Protein AF-A0A068RHX8-F1 (afdb_monomer)

Radius of gyration: 20.29 Å; Cα contacts (8 Å, |Δi|>4): 358; chains: 1; bounding box: 54×48×42 Å

Mean predicted aligned error: 9.2 Å

Structure (mmCIF, N/CA/C/O backbone):
data_AF-A0A068RHX8-F1
#
_entry.id   AF-A0A068RHX8-F1
#
loop_
_atom_site.group_PDB
_atom_site.id
_atom_site.type_symbol
_atom_site.label_atom_id
_atom_site.label_alt_id
_atom_site.label_comp_id
_atom_site.label_asym_id
_atom_site.label_entity_id
_atom_site.label_seq_id
_atom_site.pdbx_PDB_ins_code
_atom_site.Cartn_x
_atom_site.Cartn_y
_atom_site.Cartn_z
_atom_site.occupancy
_atom_site.B_iso_or_equiv
_atom_site.auth_seq_id
_atom_site.auth_comp_id
_atom_site.auth_asym_id
_atom_site.auth_atom_id
_atom_site.pdbx_PDB_model_num
ATOM 1 N N . MET A 1 1 ? -11.152 -10.741 6.245 1.00 62.75 1 MET A N 1
ATOM 2 C CA . MET A 1 1 ? -11.587 -9.342 6.038 1.00 62.75 1 MET A CA 1
ATOM 3 C C . MET A 1 1 ? -11.165 -8.804 4.680 1.00 62.75 1 MET A C 1
ATOM 5 O O . MET A 1 1 ? -11.982 -8.131 4.075 1.00 62.75 1 MET A O 1
ATOM 9 N N . GLY A 1 2 ? -9.983 -9.153 4.154 1.00 68.19 2 GLY A N 1
ATOM 10 C CA . GLY A 1 2 ? -9.554 -8.721 2.815 1.00 68.19 2 GLY A CA 1
ATOM 11 C C . GLY A 1 2 ? -10.587 -8.906 1.690 1.00 68.19 2 GLY A C 1
ATOM 12 O O . GLY A 1 2 ? -10.708 -8.031 0.846 1.00 68.19 2 GLY A O 1
ATOM 13 N N . ASP A 1 3 ? -11.387 -9.974 1.704 1.00 78.56 3 ASP A 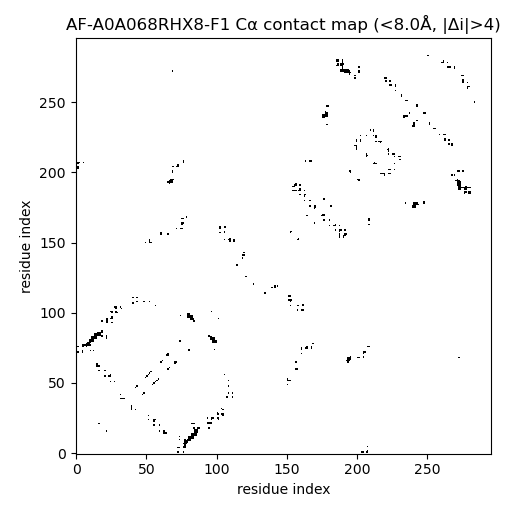N 1
ATOM 14 C CA . ASP A 1 3 ? -12.444 -10.236 0.706 1.00 78.56 3 ASP A CA 1
ATOM 15 C C . ASP A 1 3 ? -13.510 -9.139 0.672 1.00 78.56 3 ASP A C 1
ATOM 17 O O . ASP A 1 3 ? -13.991 -8.765 -0.394 1.00 78.56 3 ASP A O 1
ATOM 21 N N . ILE A 1 4 ? -13.851 -8.608 1.849 1.00 82.94 4 ILE A N 1
ATOM 22 C CA . ILE A 1 4 ? -14.840 -7.542 2.004 1.00 82.94 4 ILE A CA 1
ATOM 23 C C . ILE A 1 4 ? -14.301 -6.271 1.346 1.00 82.94 4 ILE A C 1
ATOM 25 O O . ILE A 1 4 ? -14.994 -5.648 0.547 1.00 82.94 4 ILE A O 1
ATOM 29 N N . TYR A 1 5 ? -13.046 -5.916 1.633 1.00 85.44 5 TYR A N 1
ATOM 30 C CA . TYR A 1 5 ? -12.427 -4.709 1.090 1.00 85.44 5 TYR A CA 1
ATOM 31 C C . TYR A 1 5 ? -12.107 -4.818 -0.403 1.00 85.44 5 TYR A C 1
ATOM 33 O O . TYR A 1 5 ? -12.266 -3.837 -1.119 1.00 85.44 5 TYR A O 1
ATOM 41 N N . ALA A 1 6 ? -11.741 -6.002 -0.898 1.00 83.81 6 ALA A N 1
ATOM 42 C CA . ALA A 1 6 ? -11.503 -6.235 -2.324 1.00 83.81 6 ALA A CA 1
ATOM 43 C C . ALA A 1 6 ? -12.775 -6.081 -3.179 1.00 83.81 6 ALA A C 1
ATOM 45 O O . ALA A 1 6 ? -12.691 -5.743 -4.355 1.00 83.81 6 ALA A O 1
ATOM 46 N N . CYS A 1 7 ? -13.954 -6.305 -2.592 1.00 86.62 7 CYS A N 1
ATOM 47 C CA . CYS A 1 7 ? -15.243 -6.090 -3.257 1.00 86.62 7 CYS A CA 1
ATOM 48 C C . CYS A 1 7 ? -15.830 -4.693 -2.986 1.00 86.62 7 CYS A C 1
ATOM 50 O O . CYS A 1 7 ? -16.948 -4.398 -3.409 1.00 86.62 7 CYS A O 1
ATOM 52 N N . CYS A 1 8 ? -15.115 -3.841 -2.249 1.00 90.81 8 CYS A N 1
ATOM 53 C CA . CYS A 1 8 ? -15.604 -2.535 -1.839 1.00 90.81 8 CYS A CA 1
ATOM 54 C C . CYS A 1 8 ? -15.310 -1.484 -2.915 1.00 90.81 8 CYS A C 1
ATOM 56 O O . CYS A 1 8 ? -14.157 -1.213 -3.248 1.00 90.81 8 CYS A O 1
ATOM 58 N N . TYR A 1 9 ? -16.362 -0.856 -3.443 1.00 92.25 9 TYR A N 1
ATOM 59 C CA . TYR A 1 9 ? -16.206 0.258 -4.379 1.00 92.25 9 TYR A CA 1
ATOM 60 C C . TYR A 1 9 ? -15.732 1.534 -3.669 1.00 92.25 9 TYR A C 1
ATOM 62 O O . TYR A 1 9 ? -14.829 2.212 -4.148 1.00 92.25 9 TYR A O 1
ATOM 70 N N . LEU A 1 10 ? -16.330 1.852 -2.520 1.00 94.69 10 LEU A N 1
ATOM 71 C CA . LEU A 1 10 ? -16.068 3.078 -1.774 1.00 94.69 10 LEU A CA 1
ATOM 72 C C . LEU A 1 10 ? -16.003 2.783 -0.278 1.00 94.69 10 LEU A C 1
ATOM 74 O O . LEU A 1 10 ? -16.972 2.298 0.306 1.00 94.69 10 LEU A O 1
ATOM 78 N N . CYS A 1 11 ? -14.880 3.127 0.342 1.00 95.06 11 CYS A N 1
ATOM 79 C CA . CYS A 1 11 ? -14.683 3.061 1.782 1.00 95.06 11 CYS A CA 1
ATOM 80 C C . CYS A 1 11 ? -14.548 4.471 2.370 1.00 95.06 11 CYS A C 1
ATOM 82 O O . CYS A 1 11 ? -13.936 5.349 1.765 1.00 95.06 11 CYS A O 1
ATOM 84 N N . TYR A 1 12 ? -15.093 4.680 3.566 1.00 94.75 12 TYR A N 1
ATOM 85 C CA . TYR A 1 12 ? -14.846 5.884 4.353 1.00 94.75 12 TYR A CA 1
ATOM 86 C C . TYR A 1 12 ? -13.922 5.524 5.510 1.00 94.75 12 TYR A C 1
ATOM 88 O O . TYR A 1 12 ? -14.253 4.660 6.321 1.00 94.75 12 TYR A O 1
ATOM 96 N N . ALA A 1 13 ? -12.772 6.187 5.578 1.00 95.25 13 ALA A N 1
ATOM 97 C CA . ALA A 1 13 ? -11.790 5.991 6.633 1.00 95.25 13 ALA A CA 1
ATOM 98 C C . ALA A 1 13 ? -11.808 7.199 7.567 1.00 95.25 13 ALA A C 1
ATOM 100 O O . ALA A 1 13 ? -11.484 8.313 7.162 1.00 95.25 13 ALA A O 1
ATOM 101 N N . MET A 1 14 ? -12.173 6.982 8.827 1.00 95.38 14 MET A N 1
ATOM 102 C CA . MET A 1 14 ? -11.980 7.992 9.862 1.00 95.38 14 MET A CA 1
ATOM 103 C C . MET A 1 14 ? -10.534 7.900 10.352 1.00 95.38 14 MET A C 1
ATOM 105 O O . MET A 1 14 ? -10.100 6.849 10.823 1.00 95.38 14 MET A O 1
ATOM 109 N N . VAL A 1 15 ? -9.776 8.976 10.158 1.00 95.88 15 VAL A N 1
ATOM 110 C CA . VAL A 1 15 ? -8.346 9.057 10.460 1.00 95.88 15 VAL A CA 1
ATOM 111 C C . VAL A 1 15 ? -8.145 9.977 11.657 1.00 95.88 15 VAL A C 1
ATOM 113 O O . VAL A 1 15 ? -8.720 11.067 11.721 1.00 95.88 15 VAL A O 1
ATOM 116 N N . ASP A 1 16 ? -7.286 9.561 12.585 1.00 95.88 16 ASP A N 1
ATOM 117 C CA . ASP A 1 16 ? -6.906 10.299 13.790 1.00 95.88 16 ASP A CA 1
ATOM 118 C C . ASP A 1 16 ? -5.960 11.471 13.464 1.00 95.88 16 ASP A C 1
ATOM 120 O O . ASP A 1 16 ? -4.813 11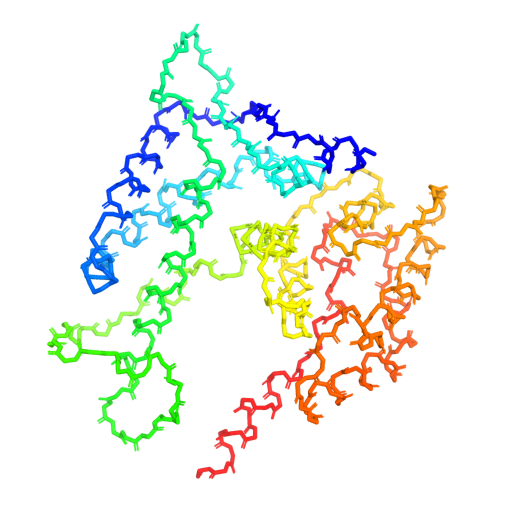.549 13.909 1.00 95.88 16 ASP A O 1
ATOM 124 N N . CYS A 1 17 ? -6.437 12.396 12.631 1.00 94.81 17 CYS A N 1
ATOM 125 C CA . CYS A 1 17 ? -5.740 13.604 12.217 1.00 94.81 17 CYS A CA 1
ATOM 126 C C . CYS A 1 17 ? -6.615 14.847 12.402 1.00 94.81 17 CYS A C 1
ATOM 128 O O . CYS A 1 17 ? -7.827 14.765 12.588 1.00 94.81 17 CYS A O 1
ATOM 130 N N . LYS A 1 18 ? -5.998 16.027 12.297 1.00 94.12 18 LYS A N 1
ATOM 131 C CA . LYS A 1 18 ? -6.734 17.294 12.240 1.00 94.12 18 LYS A CA 1
ATOM 132 C C . LYS A 1 18 ? -7.347 17.500 10.850 1.00 94.12 18 LYS A C 1
ATOM 134 O O . LYS A 1 18 ? -6.721 17.136 9.852 1.00 94.12 18 LYS A O 1
ATOM 139 N N . SER A 1 19 ? -8.524 18.119 10.764 1.00 94.31 19 SER A N 1
ATOM 140 C CA . SER A 1 19 ? -9.211 18.371 9.485 1.00 94.31 19 SER A CA 1
ATOM 141 C C . SER A 1 19 ? -8.427 19.305 8.558 1.00 94.31 19 SER A C 1
ATOM 143 O O . SER A 1 19 ? -8.439 19.120 7.340 1.00 94.31 19 SER A O 1
ATOM 145 N N . GLU A 1 20 ? -7.646 20.250 9.096 1.00 93.38 20 GLU A N 1
ATOM 146 C CA . GLU A 1 20 ? -6.836 21.152 8.270 1.00 93.38 20 GLU A CA 1
ATOM 147 C C . GLU A 1 20 ? -5.749 20.400 7.492 1.00 93.38 20 GLU A C 1
ATOM 149 O O . GLU A 1 20 ? -5.334 20.843 6.421 1.00 93.38 20 GLU A O 1
ATOM 154 N N . LEU A 1 21 ? -5.291 19.252 8.003 1.00 93.75 21 LEU A N 1
ATOM 155 C CA . LEU A 1 21 ? -4.292 18.432 7.325 1.00 93.75 21 LEU A CA 1
ATOM 156 C C . LEU A 1 21 ? -4.855 17.822 6.036 1.00 93.75 21 LEU A C 1
ATOM 158 O O . LEU A 1 21 ? -4.211 17.912 4.993 1.00 93.75 21 LEU A O 1
ATOM 162 N N . ILE A 1 22 ? -6.077 17.287 6.090 1.00 94.75 22 ILE A N 1
ATOM 163 C CA . ILE A 1 22 ? -6.806 16.740 4.936 1.00 94.75 22 ILE A CA 1
ATOM 164 C C . ILE A 1 22 ? -6.985 17.816 3.862 1.00 94.75 22 ILE A C 1
ATOM 166 O O . ILE A 1 22 ? -6.578 17.622 2.714 1.00 94.75 22 ILE A O 1
ATOM 170 N N . SER A 1 23 ? -7.508 18.982 4.251 1.00 93.25 23 SER A N 1
ATOM 171 C CA . SER A 1 23 ? -7.713 20.113 3.340 1.00 93.25 23 SER A CA 1
ATOM 172 C C . SER A 1 23 ? -6.406 20.577 2.682 1.00 93.25 23 SER A C 1
ATOM 174 O O . SER A 1 23 ? -6.382 20.885 1.486 1.00 93.25 23 SER A O 1
ATOM 176 N N . ARG A 1 24 ? -5.288 20.582 3.425 1.00 93.50 24 ARG A N 1
ATOM 177 C CA . ARG A 1 24 ? -3.962 20.929 2.884 1.00 93.50 24 ARG A CA 1
ATOM 178 C C . ARG A 1 24 ? -3.446 19.895 1.886 1.00 93.50 24 ARG A C 1
ATOM 180 O O . ARG A 1 24 ? -3.016 20.303 0.808 1.00 93.50 24 ARG A O 1
ATOM 187 N N . ILE A 1 25 ? -3.524 18.596 2.198 1.00 92.94 25 ILE A N 1
ATOM 188 C CA . ILE A 1 25 ? -3.126 17.521 1.265 1.00 92.94 25 ILE A CA 1
ATOM 189 C C . ILE A 1 25 ? -3.910 17.660 -0.035 1.00 92.94 25 ILE A C 1
ATOM 191 O O . ILE A 1 25 ? -3.329 17.712 -1.116 1.00 92.94 25 ILE A O 1
ATOM 195 N N . LYS A 1 26 ? -5.232 17.788 0.077 1.00 92.88 26 LYS A N 1
ATOM 196 C CA . LYS A 1 26 ? -6.139 17.897 -1.063 1.00 92.88 26 LYS A CA 1
ATOM 197 C C . LYS A 1 26 ? -5.839 19.110 -1.940 1.00 92.88 26 LYS A C 1
ATOM 199 O O . LYS A 1 26 ? -5.819 19.003 -3.166 1.00 92.88 26 LYS A O 1
ATOM 204 N N . SER A 1 27 ? -5.592 20.265 -1.323 1.00 91.69 27 SER A N 1
ATOM 205 C CA . SER A 1 27 ? -5.201 21.485 -2.036 1.00 91.69 27 SER A CA 1
ATOM 206 C C . SER A 1 27 ? -3.890 21.288 -2.808 1.00 91.69 27 SER A C 1
ATOM 208 O O . SER A 1 27 ? -3.813 21.623 -3.993 1.00 91.69 27 SER A O 1
ATOM 210 N N . MET A 1 28 ? -2.888 20.666 -2.176 1.00 91.69 28 MET A N 1
ATOM 211 C CA . MET A 1 28 ? -1.602 20.371 -2.811 1.00 91.69 28 MET A CA 1
ATOM 212 C C . MET A 1 28 ? -1.722 19.378 -3.965 1.00 91.69 28 MET A C 1
ATOM 214 O O . MET A 1 28 ? -1.218 19.663 -5.050 1.00 91.69 28 MET A O 1
ATOM 218 N N . ALA A 1 29 ? -2.420 18.258 -3.764 1.00 90.06 29 ALA A N 1
ATOM 219 C CA . ALA A 1 29 ? -2.639 17.248 -4.797 1.00 90.06 29 ALA A CA 1
ATOM 220 C C . ALA A 1 29 ? -3.314 17.869 -6.032 1.00 90.06 29 ALA A C 1
ATOM 222 O O . ALA A 1 29 ? -2.780 17.826 -7.140 1.00 90.06 29 ALA A O 1
ATOM 223 N N . ARG A 1 30 ? -4.424 18.593 -5.836 1.00 88.75 30 ARG A N 1
ATOM 224 C CA . ARG A 1 30 ? -5.145 19.274 -6.928 1.00 88.75 30 ARG A CA 1
ATOM 225 C C . ARG A 1 30 ? -4.307 20.329 -7.644 1.00 88.75 30 ARG A C 1
ATOM 227 O O . ARG A 1 30 ? -4.451 20.504 -8.855 1.00 88.75 30 ARG A O 1
ATOM 234 N N . GLY A 1 31 ? -3.472 21.058 -6.904 1.00 86.00 31 GLY A N 1
ATOM 235 C CA . GLY A 1 31 ? -2.536 22.023 -7.472 1.00 86.00 31 GLY A CA 1
ATOM 236 C C . GLY A 1 31 ? -1.467 21.347 -8.329 1.00 86.00 31 GLY A C 1
ATOM 237 O O . GLY A 1 31 ? -1.110 21.871 -9.384 1.00 86.00 31 GLY A O 1
ATOM 238 N N . MET A 1 32 ? -1.007 20.164 -7.916 1.00 83.94 32 MET A N 1
ATOM 239 C CA . MET A 1 32 ? 0.057 19.426 -8.588 1.00 83.94 32 MET A CA 1
ATOM 240 C C . MET A 1 32 ? -0.378 18.743 -9.878 1.00 83.94 32 MET A C 1
ATOM 242 O O . MET A 1 32 ? 0.393 18.726 -10.831 1.00 83.94 32 MET A O 1
ATOM 246 N N . LEU A 1 33 ? -1.616 18.271 -9.972 1.00 77.62 33 LEU A N 1
ATOM 247 C CA . LEU A 1 33 ? -2.055 17.424 -11.088 1.00 77.62 33 LEU A CA 1
ATOM 248 C C . LEU A 1 33 ? -2.412 18.179 -12.373 1.00 77.62 33 LEU A C 1
ATOM 250 O O . LEU A 1 33 ? -2.693 17.573 -13.404 1.00 77.62 33 LEU A O 1
ATOM 254 N N . ARG A 1 34 ? -2.388 19.513 -12.352 1.00 81.81 34 ARG A N 1
ATOM 255 C CA . ARG A 1 34 ? -2.781 20.330 -13.509 1.00 81.81 34 ARG A CA 1
ATOM 256 C C . ARG A 1 34 ? -1.614 20.585 -14.463 1.00 81.81 34 ARG A C 1
ATOM 258 O O . ARG A 1 34 ? -0.606 21.145 -14.045 1.00 81.81 34 ARG A O 1
ATOM 265 N N . GLY A 1 35 ? -1.790 20.334 -15.757 1.00 85.31 35 GLY A N 1
ATOM 266 C CA . GLY A 1 35 ? -0.839 20.735 -16.807 1.00 85.31 35 GLY A CA 1
ATOM 267 C C . GLY A 1 35 ? 0.069 19.607 -17.305 1.00 85.31 35 GLY A C 1
ATOM 268 O O . GLY A 1 35 ? -0.129 18.445 -16.965 1.00 85.31 35 GLY A O 1
ATOM 269 N N . SER A 1 36 ? 1.044 19.949 -18.154 1.00 85.12 36 SER A N 1
ATOM 270 C CA . SER A 1 36 ? 1.997 18.980 -18.721 1.00 85.12 36 SER A CA 1
ATOM 271 C C . SER A 1 36 ? 2.917 18.389 -17.650 1.00 85.12 36 SER A C 1
ATOM 273 O O . SER A 1 36 ? 3.129 19.012 -16.611 1.00 85.12 36 SER A O 1
ATOM 275 N N . LEU A 1 37 ? 3.523 17.226 -17.921 1.00 78.44 37 LEU A N 1
ATOM 276 C CA . LEU A 1 37 ? 4.526 16.613 -17.038 1.00 78.44 37 LEU A CA 1
ATOM 277 C C . LEU A 1 37 ? 5.615 17.615 -16.616 1.00 78.44 37 LEU A C 1
ATOM 279 O O . LEU A 1 37 ? 5.859 17.755 -15.423 1.00 78.44 37 LEU A O 1
ATOM 283 N N . ASP A 1 38 ? 6.171 18.379 -17.560 1.00 76.75 38 ASP A N 1
ATOM 284 C CA . ASP A 1 38 ? 7.190 19.402 -17.274 1.00 76.75 38 ASP A CA 1
ATOM 285 C C . ASP A 1 38 ? 6.678 20.474 -16.303 1.00 76.75 38 ASP A C 1
ATOM 287 O O . ASP A 1 38 ? 7.363 20.855 -15.354 1.00 76.75 38 ASP A O 1
ATOM 291 N N . THR A 1 39 ? 5.431 20.921 -16.491 1.00 82.75 39 THR A N 1
ATOM 292 C CA . THR A 1 39 ? 4.799 21.899 -15.594 1.00 82.75 39 THR A CA 1
ATOM 293 C C . THR A 1 39 ? 4.662 21.325 -14.185 1.00 82.75 39 THR A C 1
ATOM 295 O O . THR A 1 39 ? 4.945 22.021 -13.212 1.00 82.75 39 THR A O 1
ATOM 298 N N . ARG A 1 40 ? 4.256 20.057 -14.057 1.00 83.56 40 ARG A N 1
ATOM 299 C CA . ARG A 1 40 ? 4.085 19.387 -12.758 1.00 83.56 40 ARG A CA 1
ATOM 300 C C . ARG A 1 40 ? 5.427 19.213 -12.049 1.00 83.56 40 ARG A C 1
ATOM 302 O O . ARG A 1 40 ? 5.553 19.614 -10.897 1.00 83.56 40 ARG A O 1
ATOM 309 N N . LEU A 1 41 ? 6.452 18.740 -12.760 1.00 80.00 41 LEU A N 1
ATOM 310 C CA . LEU A 1 41 ? 7.807 18.585 -12.223 1.00 80.00 41 LEU A CA 1
ATOM 311 C C . LEU A 1 41 ? 8.422 19.925 -11.797 1.00 80.00 41 LEU A C 1
ATOM 313 O O . LEU A 1 41 ? 8.992 20.012 -10.714 1.00 80.00 41 LEU A O 1
ATOM 317 N N . SER A 1 42 ? 8.230 21.000 -12.569 1.00 79.94 42 SER A N 1
ATOM 318 C CA . SER A 1 42 ? 8.761 22.328 -12.217 1.00 79.94 42 SER A CA 1
ATOM 319 C C . SER A 1 42 ? 8.201 22.911 -10.908 1.00 79.94 42 SER A C 1
ATOM 321 O O . SER A 1 42 ? 8.811 23.804 -10.319 1.00 79.94 42 SER A O 1
ATOM 323 N N . ARG A 1 43 ? 7.053 22.412 -10.420 1.00 84.31 43 ARG A N 1
ATOM 324 C CA . ARG A 1 43 ? 6.455 22.845 -9.144 1.00 84.31 43 ARG A CA 1
ATOM 325 C C . ARG A 1 43 ? 7.136 22.224 -7.931 1.00 84.31 43 ARG A C 1
ATOM 327 O O . ARG A 1 43 ? 7.015 22.772 -6.833 1.00 84.31 43 ARG A O 1
ATOM 334 N N . TRP A 1 44 ? 7.863 21.121 -8.108 1.00 84.88 44 TRP A N 1
ATOM 335 C CA . TRP A 1 44 ? 8.605 20.442 -7.045 1.00 84.88 44 TRP A CA 1
ATOM 336 C C . TRP A 1 44 ? 9.894 21.189 -6.693 1.00 84.88 44 TRP A C 1
ATOM 338 O O . TRP A 1 44 ? 11.008 20.685 -6.796 1.00 84.88 44 TRP A O 1
ATOM 348 N N . THR A 1 45 ? 9.739 22.430 -6.236 1.00 83.94 45 THR A N 1
ATOM 349 C CA . THR A 1 45 ? 10.833 23.177 -5.616 1.00 83.94 45 THR A CA 1
ATOM 350 C C . THR A 1 45 ? 11.262 22.488 -4.321 1.00 83.94 45 THR A C 1
ATOM 352 O O . THR A 1 45 ? 10.460 21.828 -3.660 1.00 83.94 45 THR A O 1
ATOM 355 N N . LYS A 1 46 ? 12.506 22.706 -3.883 1.00 79.06 46 LYS A N 1
ATOM 356 C CA . LYS A 1 46 ? 13.004 22.197 -2.591 1.00 79.06 46 LYS A CA 1
ATOM 357 C C . LYS A 1 46 ? 12.085 22.556 -1.414 1.00 79.06 46 LYS A C 1
ATOM 359 O O . LYS A 1 46 ? 11.879 21.737 -0.522 1.00 79.06 46 LYS A O 1
ATOM 364 N N . TYR A 1 47 ? 11.543 23.777 -1.405 1.00 83.06 47 TYR A N 1
ATOM 365 C CA . TYR A 1 47 ? 10.616 24.228 -0.364 1.00 83.06 47 TYR A CA 1
ATOM 366 C C . TYR A 1 47 ? 9.298 23.456 -0.423 1.00 83.06 47 TYR A C 1
ATOM 368 O O . TYR A 1 47 ? 8.865 22.923 0.597 1.00 83.06 47 TYR A O 1
ATOM 376 N N . PHE A 1 48 ? 8.714 23.337 -1.619 1.00 86.69 48 PHE A N 1
ATOM 377 C CA . PHE A 1 48 ? 7.478 22.587 -1.810 1.00 86.69 48 PHE A CA 1
ATOM 378 C C . PHE A 1 48 ? 7.653 21.118 -1.426 1.00 86.69 48 PHE A C 1
ATOM 380 O O . PHE A 1 48 ? 6.845 20.588 -0.676 1.00 86.69 48 PHE A O 1
ATOM 387 N N . TYR A 1 49 ? 8.732 20.472 -1.877 1.00 84.69 49 TYR A N 1
ATOM 388 C CA . TYR A 1 49 ? 9.032 19.083 -1.538 1.00 84.69 49 TYR A CA 1
ATOM 389 C C . TYR A 1 49 ? 9.110 18.889 -0.020 1.00 84.69 49 TYR A C 1
ATOM 391 O O . TYR A 1 49 ? 8.480 17.988 0.527 1.00 84.69 49 TYR A O 1
ATOM 399 N N . LYS A 1 50 ? 9.828 19.777 0.682 1.00 84.50 50 LYS A N 1
ATOM 400 C CA . LYS A 1 50 ? 9.936 19.730 2.143 1.00 84.50 50 LYS A CA 1
ATOM 401 C C . LYS A 1 50 ? 8.574 19.900 2.822 1.00 84.50 50 LYS A C 1
ATOM 403 O O . LYS A 1 50 ? 8.283 19.176 3.771 1.00 84.50 50 LYS A O 1
ATOM 408 N N . GLU A 1 51 ? 7.751 20.837 2.356 1.00 88.56 51 GLU A N 1
ATOM 409 C CA . GLU A 1 51 ? 6.414 21.060 2.908 1.00 88.56 51 GLU A CA 1
ATOM 410 C C . GLU A 1 51 ? 5.491 19.858 2.655 1.00 88.56 51 GLU A C 1
ATOM 412 O O . GLU A 1 51 ? 4.912 19.318 3.600 1.00 88.56 51 GLU A O 1
ATOM 417 N N . ALA A 1 52 ? 5.405 19.402 1.404 1.00 88.56 52 ALA A N 1
ATOM 418 C CA . ALA A 1 52 ? 4.572 18.281 0.995 1.00 88.56 52 ALA A CA 1
ATOM 419 C C . ALA A 1 52 ? 4.970 16.993 1.726 1.00 88.56 52 ALA A C 1
ATOM 421 O O . ALA A 1 52 ? 4.114 16.341 2.320 1.00 88.56 52 ALA A O 1
ATOM 422 N N . HIS A 1 53 ? 6.262 16.655 1.748 1.00 85.00 53 HIS A N 1
ATOM 423 C CA . HIS A 1 53 ? 6.748 15.445 2.401 1.00 85.00 53 HIS A CA 1
ATOM 424 C C . HIS A 1 53 ? 6.686 15.547 3.928 1.00 85.00 53 HIS A C 1
ATOM 426 O O . HIS A 1 53 ? 5.948 14.806 4.573 1.00 85.00 53 HIS A O 1
ATOM 432 N N . GLN A 1 54 ? 7.458 16.456 4.534 1.00 76.69 54 GLN A N 1
ATOM 433 C CA . GLN A 1 54 ? 7.674 16.432 5.983 1.00 76.69 54 GLN A CA 1
ATOM 434 C C . GLN A 1 54 ? 6.494 16.995 6.764 1.00 76.69 54 GLN A C 1
ATOM 436 O O . GLN A 1 54 ? 6.115 16.424 7.783 1.00 76.69 54 GLN A O 1
ATOM 441 N N . ALA A 1 55 ? 5.944 18.130 6.326 1.00 77.56 55 ALA A N 1
ATOM 442 C CA . ALA A 1 55 ? 4.940 18.835 7.115 1.00 77.56 55 ALA A CA 1
ATOM 443 C C . ALA A 1 55 ? 3.542 18.236 6.940 1.00 77.56 55 ALA A C 1
ATOM 445 O O . ALA A 1 55 ? 2.709 18.373 7.839 1.00 77.56 55 ALA A O 1
ATOM 446 N N . ILE A 1 56 ? 3.284 17.586 5.802 1.00 86.06 56 ILE A N 1
ATOM 447 C CA . ILE A 1 56 ? 1.935 17.199 5.401 1.00 86.06 56 ILE A CA 1
ATOM 448 C C . ILE A 1 56 ? 1.796 15.681 5.262 1.00 86.06 56 ILE A C 1
ATOM 450 O O . ILE A 1 56 ? 1.120 15.071 6.089 1.00 86.06 56 ILE A O 1
ATOM 454 N N . VAL A 1 57 ? 2.448 15.056 4.276 1.00 88.06 57 VAL A N 1
ATOM 455 C CA . VAL A 1 57 ? 2.281 13.617 4.011 1.00 88.06 57 VAL A CA 1
ATOM 456 C C . VAL A 1 57 ? 2.797 12.788 5.181 1.00 88.06 57 VAL A C 1
ATOM 458 O O . VAL A 1 57 ? 2.060 11.956 5.699 1.00 88.06 57 VAL A O 1
ATOM 461 N N . ASN A 1 58 ? 4.014 13.045 5.664 1.00 88.00 58 ASN A N 1
ATOM 462 C CA . ASN A 1 58 ? 4.557 12.304 6.798 1.00 88.00 58 ASN A CA 1
ATOM 463 C C . ASN A 1 58 ? 3.694 12.508 8.049 1.00 88.00 58 ASN A C 1
ATOM 465 O O . ASN A 1 58 ? 3.314 11.531 8.679 1.00 88.00 58 ASN A O 1
ATOM 469 N N . THR A 1 59 ? 3.293 13.745 8.366 1.00 91.12 59 THR A N 1
ATOM 470 C CA . THR A 1 59 ? 2.383 14.018 9.494 1.00 91.12 59 THR A CA 1
ATOM 471 C C . THR A 1 59 ? 1.099 13.193 9.407 1.00 91.12 59 THR A C 1
ATOM 473 O O . THR A 1 59 ? 0.678 12.619 10.407 1.00 91.12 59 THR A O 1
ATOM 476 N N . PHE A 1 60 ? 0.497 13.093 8.220 1.00 93.00 60 PHE A N 1
ATOM 477 C CA . PHE A 1 60 ? -0.720 12.313 8.005 1.00 93.00 60 PHE A CA 1
ATOM 478 C C . PHE A 1 60 ? -0.473 10.810 8.149 1.00 93.00 60 PHE A C 1
ATOM 480 O O . PHE A 1 60 ? -1.252 10.120 8.795 1.00 93.00 60 PHE A O 1
ATOM 487 N N . LEU A 1 61 ? 0.645 10.306 7.623 1.00 90.69 61 LEU A N 1
ATOM 488 C CA . LEU A 1 61 ? 1.026 8.895 7.717 1.00 90.69 61 LEU A CA 1
ATOM 489 C C . LEU A 1 61 ? 1.551 8.485 9.106 1.00 90.69 61 LEU A C 1
ATOM 491 O O . LEU A 1 61 ? 1.676 7.295 9.382 1.00 90.69 61 LEU A O 1
ATOM 495 N N . GLN A 1 62 ? 1.819 9.439 10.005 1.00 90.12 62 GLN A N 1
ATOM 496 C CA . GLN A 1 62 ? 2.122 9.166 11.416 1.00 90.12 62 GLN A CA 1
ATOM 497 C C . GLN A 1 62 ? 0.872 8.920 12.277 1.00 90.12 62 GLN A C 1
ATOM 499 O O . GLN A 1 62 ? 1.012 8.488 13.430 1.00 90.12 62 GLN A O 1
ATOM 504 N N . CYS A 1 63 ? -0.331 9.163 11.746 1.00 92.88 63 CYS A N 1
ATOM 505 C CA . CYS A 1 63 ? -1.585 8.842 12.423 1.00 92.88 63 CYS A CA 1
ATOM 506 C C . CYS A 1 63 ? -1.666 7.341 12.749 1.00 92.88 63 CYS A C 1
ATOM 508 O O . CYS A 1 63 ? -1.171 6.484 12.010 1.00 92.88 63 CYS A O 1
ATOM 510 N N . SER A 1 64 ? -2.276 7.016 13.885 1.00 92.56 64 SER A N 1
ATOM 511 C CA . SER A 1 64 ? -2.416 5.654 14.410 1.00 92.56 64 SER A CA 1
ATOM 512 C C . SER A 1 64 ? -3.160 4.750 13.440 1.00 92.56 64 SER A C 1
ATOM 514 O O . SER A 1 64 ? -2.864 3.554 13.366 1.00 92.56 64 SER A O 1
ATOM 516 N N . TRP A 1 65 ? -4.068 5.321 12.643 1.00 94.31 65 TRP A N 1
ATOM 517 C CA . TRP A 1 65 ? -4.727 4.616 11.558 1.00 94.31 65 TRP A CA 1
ATOM 518 C C . TRP A 1 65 ? -3.707 3.930 10.642 1.00 94.31 65 TRP A C 1
ATOM 520 O O . TRP A 1 65 ? -3.814 2.728 10.433 1.00 94.31 65 TRP A O 1
ATOM 530 N N . TRP A 1 66 ? -2.638 4.603 10.212 1.00 92.56 66 TRP A N 1
ATOM 531 C CA . TRP A 1 66 ? -1.623 4.040 9.308 1.00 92.56 66 TRP A CA 1
ATOM 532 C C . TRP A 1 66 ? -0.635 3.068 9.965 1.00 92.56 66 TRP A C 1
ATOM 534 O O . TRP A 1 66 ? 0.166 2.450 9.273 1.00 92.56 66 TRP A O 1
ATOM 544 N N . LYS A 1 67 ? -0.676 2.892 11.288 1.00 91.50 67 LYS A N 1
ATOM 545 C CA . LYS A 1 67 ? 0.254 2.002 12.007 1.00 91.50 67 LYS A CA 1
ATOM 546 C C . LYS A 1 67 ? -0.237 0.561 12.101 1.00 91.50 67 LYS A C 1
ATOM 548 O O . LYS A 1 67 ? 0.483 -0.294 12.604 1.00 91.50 67 LYS A O 1
ATOM 553 N N . ARG A 1 68 ? -1.451 0.273 11.632 1.00 92.12 68 ARG A N 1
ATOM 554 C CA . ARG A 1 68 ? -2.075 -1.052 11.731 1.00 92.12 68 ARG A CA 1
ATOM 555 C C . ARG A 1 68 ? -1.996 -1.788 10.393 1.00 92.12 68 ARG A C 1
ATOM 557 O O . ARG A 1 68 ? -2.098 -1.176 9.332 1.00 92.12 68 ARG A O 1
ATOM 564 N N . VAL A 1 69 ? -1.830 -3.110 10.440 1.00 91.25 69 VAL A N 1
ATOM 565 C CA . VAL A 1 69 ? -1.857 -3.966 9.234 1.00 91.25 69 VAL A CA 1
ATOM 566 C C . VAL A 1 69 ? -3.255 -4.000 8.601 1.00 91.25 69 VAL A C 1
ATOM 568 O O . VAL A 1 69 ? -3.393 -4.015 7.384 1.00 91.25 69 VAL A O 1
ATOM 571 N N . TRP A 1 70 ? -4.316 -3.967 9.406 1.00 88.12 70 TRP A N 1
ATOM 572 C CA . TRP A 1 70 ? -5.689 -4.072 8.899 1.00 88.12 70 TRP A CA 1
ATOM 573 C C . TRP A 1 70 ? -6.171 -2.832 8.141 1.00 88.12 70 TRP A C 1
ATOM 575 O O . TRP A 1 70 ? -6.803 -2.951 7.098 1.00 88.12 70 TRP A O 1
ATOM 585 N N . THR A 1 71 ? -5.803 -1.642 8.605 1.00 90.12 71 THR A N 1
ATOM 586 C CA . THR A 1 71 ? -6.124 -0.379 7.920 1.00 90.12 71 THR A CA 1
ATOM 587 C C . THR A 1 71 ? -5.377 -0.224 6.602 1.00 90.12 71 THR A C 1
ATOM 589 O O . THR A 1 71 ? -5.812 0.482 5.701 1.00 90.12 71 THR A O 1
ATOM 592 N N . TRP A 1 72 ? -4.255 -0.920 6.436 1.00 91.00 72 TRP A N 1
ATOM 593 C CA . TRP A 1 72 ? -3.614 -0.988 5.136 1.00 91.00 72 TRP A CA 1
ATOM 594 C C . TRP A 1 72 ? -4.503 -1.691 4.106 1.00 91.00 72 TRP A C 1
ATOM 596 O O . TRP A 1 72 ? -4.673 -1.155 3.015 1.00 91.00 72 TRP A O 1
ATOM 606 N N . GLN A 1 73 ? -5.152 -2.810 4.460 1.00 90.25 73 GLN A N 1
ATOM 607 C CA . GLN A 1 73 ? -6.144 -3.447 3.580 1.00 90.25 73 GLN A CA 1
ATOM 608 C C . GLN A 1 73 ? -7.287 -2.484 3.231 1.00 90.25 73 GLN A C 1
ATOM 610 O O . GLN A 1 73 ? -7.704 -2.434 2.075 1.00 90.25 73 GLN A O 1
ATOM 615 N N . GLU A 1 74 ? -7.744 -1.693 4.205 1.00 92.12 74 GLU A N 1
ATOM 616 C CA . GLU A 1 74 ? -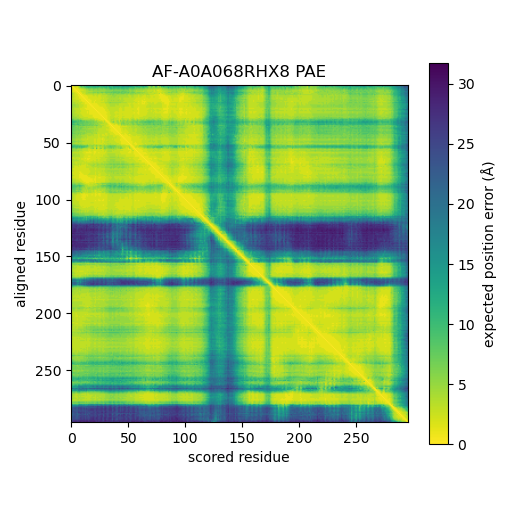8.758 -0.646 4.014 1.00 92.12 74 GLU A CA 1
ATOM 617 C C . GLU A 1 74 ? -8.303 0.450 3.047 1.00 92.12 74 GLU A C 1
ATOM 619 O O . GLU A 1 74 ? -9.121 0.956 2.290 1.00 92.12 74 GLU A O 1
ATOM 624 N N . ALA A 1 75 ? -7.013 0.803 3.033 1.00 92.12 75 ALA A N 1
ATOM 625 C CA . ALA A 1 75 ? -6.465 1.829 2.146 1.00 92.12 75 ALA A CA 1
ATOM 626 C C . ALA A 1 75 ? -6.262 1.344 0.701 1.00 92.12 75 ALA A C 1
ATOM 628 O O . ALA A 1 75 ? -6.354 2.131 -0.244 1.00 92.12 75 ALA A O 1
ATOM 629 N N . VAL A 1 76 ? -5.896 0.074 0.516 1.00 92.19 76 VAL A N 1
ATOM 630 C CA . VAL A 1 76 ? -5.332 -0.396 -0.762 1.00 92.19 76 VAL A CA 1
ATOM 631 C C . VAL A 1 76 ? -6.288 -1.243 -1.590 1.00 92.19 76 VAL A C 1
ATOM 633 O O . VAL A 1 76 ? -6.233 -1.171 -2.815 1.00 92.19 76 VAL A O 1
ATOM 636 N N . LEU A 1 77 ? -7.164 -2.021 -0.948 1.00 91.94 77 LEU A N 1
ATOM 637 C CA . LEU A 1 77 ? -8.051 -2.950 -1.648 1.00 91.94 77 LEU A CA 1
ATOM 638 C C . LEU A 1 77 ? -9.294 -2.272 -2.246 1.00 91.94 77 LEU A C 1
ATOM 640 O O . LEU A 1 77 ? -9.606 -2.589 -3.394 1.00 91.94 77 LEU A O 1
ATOM 644 N N . PRO A 1 78 ? -9.989 -1.344 -1.553 1.00 94.00 78 PRO A N 1
ATOM 645 C CA . PRO A 1 78 ? -11.125 -0.658 -2.153 1.00 94.00 78 PRO A CA 1
ATOM 646 C C . PRO A 1 78 ? -10.705 0.189 -3.354 1.00 94.00 78 PRO A C 1
ATOM 648 O O . PRO A 1 78 ? -9.588 0.729 -3.398 1.00 94.00 78 PRO A O 1
ATOM 651 N N . LEU A 1 79 ? -11.625 0.341 -4.310 1.00 90.12 79 LEU A N 1
ATOM 652 C CA . LEU A 1 79 ? -11.388 1.176 -5.489 1.00 90.12 79 LEU A CA 1
ATOM 653 C C . LEU A 1 79 ? -11.154 2.637 -5.078 1.00 90.12 79 LEU A C 1
ATOM 655 O O . LEU A 1 79 ? -10.146 3.235 -5.459 1.00 90.12 79 LEU A O 1
ATOM 659 N N . GLU A 1 80 ? -12.033 3.168 -4.230 1.00 94.12 80 GLU A N 1
ATOM 660 C CA . GLU A 1 80 ? -11.927 4.503 -3.649 1.00 94.12 80 GLU A CA 1
ATOM 661 C C . GLU A 1 80 ? -11.970 4.442 -2.117 1.00 94.12 80 GLU A C 1
ATOM 663 O O . GLU A 1 80 ? -12.734 3.677 -1.523 1.00 94.12 80 GLU A O 1
ATOM 668 N N . VAL A 1 81 ? -11.162 5.284 -1.472 1.00 95.75 81 VAL A N 1
ATOM 669 C CA . VAL A 1 81 ? -11.168 5.464 -0.018 1.00 95.75 81 VAL A CA 1
ATOM 670 C C . VAL A 1 81 ? -11.156 6.956 0.273 1.00 95.75 81 VAL A C 1
ATOM 672 O O . VAL A 1 81 ? -10.214 7.656 -0.095 1.00 95.75 81 VAL A O 1
ATOM 675 N N . LEU A 1 82 ? -12.192 7.436 0.954 1.00 96.94 82 LEU A N 1
ATOM 676 C CA . LEU A 1 82 ? -12.312 8.824 1.380 1.00 96.94 82 LEU A CA 1
ATOM 677 C C . LEU A 1 82 ? -11.939 8.929 2.857 1.00 96.94 82 LEU A C 1
ATOM 679 O O . LEU A 1 82 ? -12.633 8.405 3.728 1.00 96.94 82 LEU A O 1
ATOM 683 N N . SER A 1 83 ? -10.827 9.604 3.130 1.00 96.62 83 SER A N 1
ATOM 684 C CA . SER A 1 83 ? -10.372 9.895 4.486 1.00 96.62 83 SER A CA 1
ATOM 685 C C . SER A 1 83 ? -11.099 11.114 5.049 1.00 96.62 83 SER A C 1
ATOM 687 O O . SER A 1 83 ? -11.188 12.144 4.377 1.00 96.62 83 SER A O 1
ATOM 689 N N . ILE A 1 84 ? -11.564 10.996 6.292 1.00 96.50 84 ILE A N 1
ATOM 690 C CA . ILE A 1 84 ? -12.234 12.038 7.079 1.00 96.50 84 ILE A CA 1
ATOM 691 C C . ILE A 1 84 ? -11.515 12.155 8.421 1.00 96.50 84 ILE A C 1
ATOM 693 O O . ILE A 1 84 ? -11.155 11.144 9.018 1.00 96.50 84 ILE A O 1
ATOM 697 N N . ALA A 1 85 ? -11.312 13.372 8.919 1.00 96.31 85 ALA A N 1
ATOM 698 C CA . ALA A 1 85 ? -10.754 13.570 10.252 1.00 96.31 85 ALA A CA 1
ATOM 699 C C . ALA A 1 85 ? -11.766 13.130 11.321 1.00 96.31 85 ALA A C 1
ATOM 701 O O . ALA A 1 85 ? -12.921 13.549 11.284 1.00 96.31 85 ALA A O 1
ATOM 702 N N . GLU A 1 86 ? -11.331 12.350 12.311 1.00 94.94 86 GLU A N 1
ATOM 703 C CA . GLU A 1 86 ? -12.181 11.941 13.444 1.00 94.94 86 GLU A CA 1
ATOM 704 C C . GLU A 1 86 ? -12.737 13.133 14.239 1.00 94.94 86 GLU A C 1
ATOM 706 O O . GLU A 1 86 ? -13.806 13.042 14.836 1.00 94.94 86 GLU A O 1
ATOM 711 N N . THR A 1 87 ? -12.030 14.267 14.236 1.00 90.88 87 THR A N 1
ATOM 712 C CA . THR A 1 87 ? -12.427 15.487 14.953 1.00 90.88 87 THR A CA 1
ATOM 713 C C . THR A 1 87 ? -13.433 16.351 14.191 1.00 90.88 87 THR A C 1
ATOM 715 O O . THR A 1 87 ? -13.763 17.442 14.655 1.00 90.88 87 THR A O 1
ATOM 718 N N . LEU A 1 88 ? -13.861 15.939 12.995 1.00 90.56 88 LEU A N 1
ATOM 719 C CA . LEU A 1 88 ? -14.739 16.734 12.146 1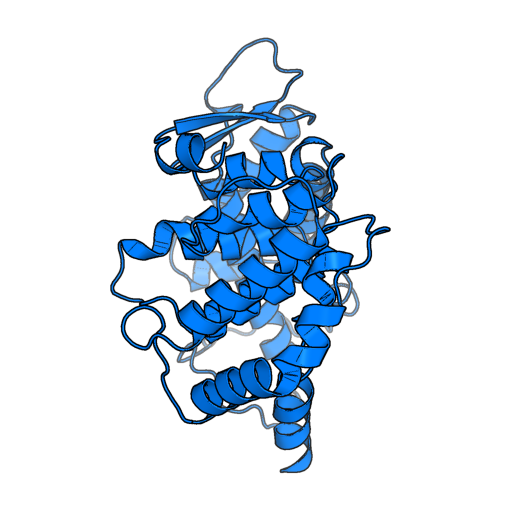.00 90.56 88 LEU A CA 1
ATOM 720 C C . LEU A 1 88 ? -16.178 16.720 12.679 1.00 90.56 88 LEU A C 1
ATOM 722 O O . LEU A 1 88 ? -16.772 15.661 12.862 1.00 90.56 88 LEU A O 1
ATOM 726 N N . THR A 1 89 ? -16.751 17.904 12.902 1.00 87.44 89 THR A N 1
ATOM 727 C CA . THR A 1 89 ? -18.126 18.060 13.409 1.00 87.44 89 THR A CA 1
ATOM 728 C C . THR A 1 89 ? -19.148 18.325 12.308 1.00 87.44 89 THR A C 1
ATOM 730 O O . THR A 1 89 ? -20.314 17.977 12.463 1.00 87.44 89 THR A O 1
ATOM 733 N N . GLU A 1 90 ? -18.722 18.928 11.197 1.00 89.44 90 GLU A N 1
ATOM 734 C CA . GLU A 1 90 ? -19.559 19.245 10.039 1.00 89.44 90 GLU A CA 1
ATOM 735 C C . GLU A 1 90 ? -18.829 18.831 8.764 1.00 89.44 90 GLU A C 1
ATOM 737 O O . GLU A 1 90 ? -17.646 19.122 8.605 1.00 89.44 90 GLU A O 1
ATOM 742 N N . LEU A 1 91 ? -19.521 18.124 7.870 1.00 90.81 91 LEU A N 1
ATOM 743 C CA . LEU A 1 91 ? -18.917 17.563 6.667 1.00 90.81 91 LEU A CA 1
ATOM 744 C C . LEU A 1 91 ? -19.060 18.520 5.482 1.00 90.81 91 LEU A C 1
ATOM 746 O O . LEU A 1 91 ? -20.178 18.827 5.066 1.00 90.81 91 LEU A O 1
ATOM 750 N N . SER A 1 92 ? -17.937 18.920 4.890 1.00 91.00 92 SER A N 1
ATOM 751 C CA . SER A 1 92 ? -17.897 19.569 3.579 1.00 91.00 92 SER A CA 1
ATOM 752 C C . SER A 1 92 ? -17.048 18.772 2.589 1.00 91.00 92 SER A C 1
ATOM 754 O O . SER A 1 92 ? -16.202 17.962 2.970 1.00 91.00 92 SER A O 1
ATOM 756 N N . ASP A 1 93 ? -17.212 19.045 1.292 1.00 86.19 93 ASP A N 1
ATOM 757 C CA . ASP A 1 93 ? -16.382 18.424 0.257 1.00 86.19 93 ASP A CA 1
ATOM 758 C C . ASP A 1 93 ? -14.888 18.704 0.458 1.00 86.19 93 ASP A C 1
ATOM 760 O O . ASP A 1 93 ? -14.060 17.889 0.059 1.00 86.19 93 ASP A O 1
ATOM 764 N N . SER A 1 94 ? -14.499 19.834 1.059 1.00 86.81 94 SER A N 1
ATOM 765 C CA . SER A 1 94 ? -13.091 20.127 1.377 1.00 86.81 94 SER A CA 1
ATOM 766 C C . SER A 1 94 ? -12.488 19.158 2.394 1.00 86.81 94 SER A C 1
ATOM 768 O O . SER A 1 94 ? -11.282 18.929 2.344 1.00 86.81 94 SER A O 1
ATOM 770 N N . ASP A 1 95 ? -13.319 18.538 3.233 1.00 91.38 95 ASP A N 1
ATOM 771 C CA . ASP A 1 95 ? -12.900 17.691 4.356 1.00 91.38 95 ASP A CA 1
ATOM 772 C C . ASP A 1 95 ? -12.761 16.207 3.990 1.00 91.38 95 ASP A C 1
ATOM 774 O O . ASP A 1 95 ? -12.518 15.368 4.857 1.00 91.38 95 ASP A O 1
ATOM 778 N N . LEU A 1 96 ? -12.911 15.874 2.706 1.00 95.25 96 LEU A N 1
ATOM 779 C CA . LEU A 1 96 ? -12.752 14.522 2.177 1.00 95.25 96 LEU A CA 1
ATOM 780 C C . LEU A 1 96 ? -11.456 14.418 1.375 1.00 95.25 96 LEU A C 1
ATOM 782 O O . LEU A 1 96 ? -11.356 15.011 0.298 1.00 95.25 96 LEU A O 1
ATOM 786 N N . LEU A 1 97 ? -10.480 13.641 1.842 1.00 95.62 97 LEU A N 1
ATOM 787 C CA . LEU A 1 97 ? -9.275 13.334 1.063 1.00 95.62 97 LEU A CA 1
ATOM 788 C C . LEU A 1 97 ? -9.433 11.982 0.369 1.00 95.62 97 LEU A C 1
ATOM 790 O O . LEU A 1 97 ? -9.554 10.958 1.038 1.00 95.62 97 LEU A O 1
ATOM 794 N N . SER A 1 98 ? -9.384 11.982 -0.962 1.00 95.06 98 SER A N 1
ATOM 795 C CA . SER A 1 98 ? -9.300 10.746 -1.735 1.00 95.06 98 SER A CA 1
ATOM 796 C C . SER A 1 98 ? -7.938 10.084 -1.541 1.00 95.06 98 SER A C 1
ATOM 798 O O . SER A 1 98 ? -6.893 10.739 -1.567 1.00 95.06 98 SER A O 1
ATOM 800 N N . ILE A 1 99 ? -7.937 8.762 -1.403 1.00 93.19 99 ILE A N 1
ATOM 801 C CA . ILE A 1 99 ? -6.706 7.972 -1.425 1.00 93.19 99 ILE A CA 1
ATOM 802 C C . ILE A 1 99 ? -5.976 8.091 -2.762 1.00 93.19 99 ILE A C 1
ATOM 804 O O . ILE A 1 99 ? -4.754 7.985 -2.783 1.00 93.19 99 ILE A O 1
ATOM 808 N N . ASN A 1 100 ? -6.695 8.349 -3.858 1.00 90.62 100 ASN A N 1
ATOM 809 C CA . ASN A 1 100 ? -6.096 8.578 -5.166 1.00 90.62 100 ASN A CA 1
ATOM 810 C C . ASN A 1 100 ? -5.400 9.948 -5.215 1.00 90.62 100 ASN A C 1
ATOM 812 O O . ASN A 1 100 ? -4.255 10.008 -5.650 1.00 90.62 100 ASN A O 1
ATOM 816 N N . ASP A 1 101 ? -5.994 11.006 -4.642 1.00 91.50 101 ASP A N 1
ATOM 817 C CA . ASP A 1 101 ? -5.318 12.310 -4.485 1.00 91.50 101 ASP A CA 1
ATOM 818 C C . ASP A 1 101 ? -4.007 12.166 -3.678 1.00 91.50 101 ASP A C 1
ATOM 820 O O . ASP A 1 101 ? -2.971 12.734 -4.034 1.00 91.50 101 ASP A O 1
ATOM 824 N N . LEU A 1 102 ? -4.037 11.391 -2.582 1.00 91.62 102 LEU A N 1
ATOM 825 C CA . LEU A 1 102 ? -2.851 11.112 -1.765 1.00 91.62 102 LEU A CA 1
ATOM 826 C C . LEU A 1 102 ? -1.813 10.284 -2.534 1.00 91.62 102 LEU A C 1
ATOM 828 O O . LEU A 1 102 ? -0.624 10.603 -2.497 1.00 91.62 102 LEU A O 1
ATOM 832 N N . HIS A 1 103 ? -2.260 9.230 -3.218 1.00 88.88 103 HIS A N 1
ATOM 833 C CA . HIS A 1 103 ? -1.419 8.351 -4.022 1.00 88.88 103 HIS A CA 1
ATOM 834 C C . HIS A 1 103 ? -0.672 9.130 -5.101 1.00 88.88 103 HIS A C 1
ATOM 836 O O . HIS A 1 103 ? 0.546 9.025 -5.202 1.00 88.88 103 HIS A O 1
ATOM 842 N N . GLU A 1 104 ? -1.384 9.953 -5.864 1.00 87.62 104 GLU A N 1
ATOM 843 C CA . GLU A 1 104 ? -0.804 10.733 -6.947 1.00 87.62 104 GLU A CA 1
ATOM 844 C C . GLU A 1 104 ? 0.190 11.780 -6.428 1.00 87.62 104 GLU A C 1
ATOM 846 O O . GLU A 1 104 ? 1.260 11.946 -7.012 1.00 87.62 104 GLU A O 1
ATOM 851 N N . LEU A 1 105 ? -0.100 12.438 -5.298 1.00 89.12 105 LEU A N 1
ATOM 852 C CA . LEU A 1 105 ? 0.846 13.363 -4.665 1.00 89.12 105 LEU A CA 1
ATOM 853 C C . LEU A 1 105 ? 2.145 12.657 -4.241 1.00 89.12 105 LEU A C 1
ATOM 855 O O . LEU A 1 105 ? 3.232 13.186 -4.477 1.00 89.12 105 LEU A O 1
ATOM 859 N N . ILE A 1 106 ? 2.036 11.474 -3.625 1.00 87.81 106 ILE A N 1
ATOM 860 C CA . ILE A 1 106 ? 3.189 10.648 -3.227 1.00 87.81 106 ILE A CA 1
ATOM 861 C C . ILE A 1 106 ? 3.983 10.221 -4.461 1.00 87.81 106 ILE A C 1
ATOM 863 O O . ILE A 1 106 ? 5.204 10.374 -4.490 1.00 87.81 106 ILE A O 1
ATOM 867 N N . PHE A 1 107 ? 3.295 9.707 -5.477 1.00 84.50 107 PHE A N 1
ATOM 868 C CA . PHE A 1 107 ? 3.905 9.191 -6.694 1.00 84.50 107 PHE A CA 1
ATOM 869 C C . PHE A 1 107 ? 4.662 10.292 -7.443 1.00 84.50 107 PHE A C 1
ATOM 871 O O . PHE A 1 107 ? 5.844 10.136 -7.740 1.00 84.50 107 PHE A O 1
ATOM 878 N N . GLU A 1 108 ? 4.044 11.453 -7.666 1.00 85.31 108 GLU A N 1
ATOM 879 C CA . GLU A 1 108 ? 4.715 12.607 -8.279 1.00 85.31 108 GLU A CA 1
ATOM 880 C C . GLU A 1 108 ? 5.917 13.081 -7.445 1.00 85.31 108 GLU A C 1
ATOM 882 O O . GLU A 1 108 ? 6.952 13.437 -8.009 1.00 85.31 108 GLU A O 1
ATOM 887 N N . GLY A 1 109 ? 5.823 13.023 -6.111 1.00 85.25 109 GLY A N 1
ATOM 888 C CA . GLY A 1 109 ? 6.937 13.326 -5.210 1.00 85.25 109 GLY A CA 1
ATOM 889 C C . GLY A 1 109 ? 8.114 12.364 -5.374 1.00 85.25 109 GLY A C 1
ATOM 890 O O . GLY A 1 109 ? 9.260 12.808 -5.446 1.00 85.25 109 GLY A O 1
ATOM 891 N N . MET A 1 110 ? 7.840 11.062 -5.514 1.00 80.38 110 MET A N 1
ATOM 892 C CA . MET A 1 110 ? 8.856 10.043 -5.808 1.00 80.38 110 MET A CA 1
ATOM 893 C C . MET A 1 110 ? 9.516 10.270 -7.177 1.00 80.38 110 MET A C 1
ATOM 895 O O . MET A 1 110 ? 10.733 10.144 -7.305 1.00 80.38 110 MET A O 1
ATOM 899 N N . PHE A 1 111 ? 8.745 10.638 -8.205 1.00 78.25 111 PHE A N 1
ATOM 900 C CA . PHE A 1 111 ? 9.297 10.956 -9.528 1.00 78.25 111 PHE A CA 1
ATOM 901 C C . PHE A 1 111 ? 10.165 12.213 -9.513 1.00 78.25 111 PHE A C 1
ATOM 903 O O . PHE A 1 111 ? 11.239 12.225 -10.118 1.00 78.25 111 PHE A O 1
ATOM 910 N N . ALA A 1 112 ? 9.726 13.256 -8.809 1.00 79.00 112 ALA A N 1
ATOM 911 C CA . ALA A 1 112 ? 10.507 14.473 -8.641 1.00 79.00 112 ALA A CA 1
ATOM 912 C C . ALA A 1 112 ? 11.829 14.194 -7.913 1.00 79.00 112 ALA A C 1
ATOM 914 O O . ALA A 1 112 ? 12.872 14.695 -8.324 1.00 79.00 112 ALA A O 1
ATOM 915 N N . GLU A 1 113 ? 11.806 13.348 -6.882 1.00 76.38 113 GLU A N 1
ATOM 916 C CA . GLU A 1 113 ? 13.006 12.915 -6.167 1.00 76.38 113 GLU A CA 1
ATOM 917 C C . GLU A 1 113 ? 14.017 12.234 -7.104 1.00 76.38 113 GLU A C 1
ATOM 919 O O . GLU A 1 113 ? 15.188 12.616 -7.126 1.00 76.38 113 GLU A O 1
ATOM 924 N N . LEU A 1 114 ? 13.564 11.297 -7.945 1.00 70.75 114 LEU A N 1
ATOM 925 C CA . LEU A 1 114 ? 14.419 10.641 -8.942 1.00 70.75 114 LEU A CA 1
ATOM 926 C C . LEU A 1 114 ? 15.014 11.635 -9.952 1.00 70.75 114 LEU A C 1
ATOM 928 O O . LEU A 1 114 ? 16.201 11.551 -10.263 1.00 70.75 114 LEU A O 1
ATOM 932 N N . ALA A 1 115 ? 14.220 12.596 -10.431 1.00 68.62 115 ALA A N 1
ATOM 933 C CA . ALA A 1 115 ? 14.689 13.626 -11.360 1.00 68.62 115 ALA A CA 1
ATOM 934 C C . ALA A 1 115 ? 15.734 14.571 -10.727 1.00 68.62 115 ALA A C 1
ATOM 936 O O . ALA A 1 115 ? 16.684 14.994 -11.392 1.00 68.62 115 ALA A O 1
ATOM 937 N N . ILE A 1 116 ? 15.594 14.880 -9.433 1.00 64.56 116 ILE A N 1
ATOM 938 C CA . ILE A 1 116 ? 16.566 15.687 -8.680 1.00 64.56 116 ILE A CA 1
ATOM 939 C C . ILE A 1 116 ? 17.905 14.946 -8.550 1.00 64.56 116 ILE A C 1
ATOM 941 O O . ILE A 1 116 ? 18.954 15.551 -8.778 1.00 64.56 116 ILE A O 1
ATOM 945 N N . TYR A 1 117 ? 17.893 13.650 -8.215 1.00 59.12 117 TYR A N 1
ATOM 946 C CA . TYR A 1 117 ? 19.122 12.849 -8.109 1.00 59.12 117 TYR A CA 1
ATOM 947 C C . TYR A 1 117 ? 19.882 12.738 -9.439 1.00 59.12 117 TYR A C 1
ATOM 949 O O . TYR A 1 117 ? 21.114 12.773 -9.439 1.00 59.12 117 TYR A O 1
ATOM 957 N N . ASP A 1 118 ? 19.158 12.649 -10.557 1.00 54.91 118 ASP A N 1
ATOM 958 C CA . ASP A 1 118 ? 19.740 12.608 -11.904 1.00 54.91 118 ASP A CA 1
ATOM 959 C C . ASP A 1 118 ? 20.491 13.915 -12.229 1.00 54.91 118 ASP A C 1
ATOM 961 O O . ASP A 1 118 ? 21.639 13.894 -12.666 1.00 54.91 118 ASP A O 1
ATOM 965 N N . THR A 1 119 ? 19.894 15.064 -11.884 1.00 51.00 119 THR A N 1
ATOM 966 C CA . THR A 1 119 ? 20.477 16.403 -12.108 1.00 51.00 119 THR A CA 1
ATOM 967 C C . THR A 1 119 ? 21.764 16.637 -11.300 1.00 51.00 119 THR A C 1
ATOM 969 O O . THR A 1 119 ? 22.665 17.331 -11.758 1.00 51.00 119 THR A O 1
ATOM 972 N N . LEU A 1 120 ? 21.879 16.057 -10.099 1.00 47.41 120 LEU A N 1
ATOM 973 C CA . LEU A 1 120 ? 23.059 16.201 -9.229 1.00 47.41 120 LEU A CA 1
ATOM 974 C C . LEU A 1 120 ? 24.267 15.350 -9.664 1.00 47.41 120 LEU A C 1
ATOM 976 O O . LEU A 1 120 ? 25.341 15.499 -9.088 1.00 47.41 120 LEU A O 1
ATOM 980 N N . SER A 1 121 ? 24.102 14.442 -10.630 1.00 51.16 121 SER A N 1
ATOM 981 C CA . SER A 1 121 ? 25.149 13.492 -11.039 1.00 51.16 121 SER A CA 1
ATOM 982 C C . SER A 1 121 ? 25.956 13.936 -12.273 1.00 51.16 121 SER A C 1
ATOM 984 O O . SER A 1 121 ? 26.876 13.225 -12.675 1.00 51.16 121 SER A O 1
ATOM 986 N N . ASP A 1 122 ? 25.648 15.089 -12.878 1.00 46.47 122 ASP A N 1
ATOM 987 C CA . ASP A 1 122 ? 26.222 15.547 -14.157 1.00 46.47 122 ASP A CA 1
ATOM 988 C C . ASP A 1 122 ? 27.260 16.676 -14.008 1.00 46.47 122 ASP A C 1
ATOM 990 O O . ASP A 1 122 ? 27.100 17.759 -14.567 1.00 46.47 122 ASP A O 1
ATOM 994 N N . GLU A 1 123 ? 28.336 16.436 -13.251 1.00 49.94 123 GLU A N 1
ATOM 995 C CA . GLU A 1 123 ? 29.497 17.347 -13.250 1.00 49.94 123 GLU A CA 1
ATOM 996 C C . GLU A 1 123 ? 30.749 16.781 -13.945 1.00 49.94 123 GLU A C 1
ATOM 998 O O . GLU A 1 123 ? 31.609 17.580 -14.278 1.00 49.94 123 GLU A O 1
ATOM 1003 N N . ASP A 1 124 ? 30.841 15.477 -14.275 1.00 48.41 124 ASP A N 1
ATOM 1004 C CA . ASP A 1 124 ? 31.942 14.927 -15.112 1.00 48.41 124 ASP A CA 1
ATOM 1005 C C . ASP A 1 124 ? 31.647 13.553 -15.785 1.00 48.41 124 ASP A C 1
ATOM 1007 O O . ASP A 1 124 ? 32.516 12.702 -15.979 1.00 48.41 124 ASP A O 1
ATOM 1011 N N . GLY A 1 125 ? 30.408 13.331 -16.234 1.00 48.53 125 GLY A N 1
ATOM 1012 C CA . GLY A 1 125 ? 30.154 12.506 -17.425 1.00 48.53 125 GLY A CA 1
ATOM 1013 C C . GLY A 1 125 ? 30.367 10.985 -17.355 1.00 48.53 125 GLY A C 1
ATOM 1014 O O . GLY A 1 125 ? 31.289 10.454 -17.977 1.00 48.53 125 GLY A O 1
ATOM 1015 N N . ARG A 1 126 ? 29.381 10.258 -16.809 1.00 39.19 126 ARG A N 1
ATOM 1016 C CA . ARG A 1 126 ? 28.666 9.172 -17.531 1.00 39.19 126 ARG A CA 1
ATOM 1017 C C . ARG A 1 126 ? 27.616 8.503 -16.648 1.00 39.19 126 ARG A C 1
ATOM 1019 O O . ARG A 1 126 ? 27.933 7.694 -15.781 1.00 39.19 126 ARG A O 1
ATOM 1026 N N . LEU A 1 127 ? 26.354 8.739 -16.994 1.00 38.56 127 LEU A N 1
ATOM 1027 C CA . LEU A 1 127 ? 25.213 7.981 -16.500 1.00 38.56 127 LEU A CA 1
ATOM 1028 C C . LEU A 1 127 ? 24.529 7.263 -17.674 1.00 38.56 127 LEU A C 1
ATOM 1030 O O . LEU A 1 127 ? 24.261 7.857 -18.722 1.00 38.56 127 LEU A O 1
ATOM 1034 N N . PHE A 1 128 ? 24.300 5.955 -17.529 1.00 36.03 128 PHE A N 1
ATOM 1035 C CA . PHE A 1 128 ? 23.645 5.137 -18.548 1.00 36.03 128 PHE A CA 1
ATOM 1036 C C . PHE A 1 128 ? 22.151 5.465 -18.654 1.00 36.03 128 PHE A C 1
ATOM 1038 O O . PHE A 1 128 ? 21.439 5.659 -17.676 1.00 36.03 128 PHE A O 1
ATOM 1045 N N . LYS A 1 129 ? 21.705 5.480 -19.908 1.00 33.78 129 LYS A N 1
ATOM 1046 C CA . LYS A 1 129 ? 20.406 5.879 -20.450 1.00 33.78 129 LYS A CA 1
ATOM 1047 C C . LYS A 1 129 ? 19.200 5.212 -19.765 1.00 33.78 129 LYS A C 1
ATOM 1049 O O . LYS A 1 129 ? 18.613 4.287 -20.329 1.00 33.78 129 LYS A O 1
ATOM 1054 N N . VAL A 1 130 ? 18.728 5.746 -18.638 1.00 37.84 130 VAL A N 1
ATOM 1055 C CA . VAL A 1 130 ? 17.319 5.567 -18.263 1.00 37.84 130 VAL A CA 1
ATOM 1056 C C . VAL A 1 130 ? 16.510 6.550 -19.089 1.00 37.84 130 VAL A C 1
ATOM 1058 O O . VAL A 1 130 ? 16.465 7.759 -18.890 1.00 37.84 130 VAL A O 1
ATOM 1061 N N . THR A 1 131 ? 15.902 5.992 -20.120 1.00 32.06 131 THR A N 1
ATOM 1062 C CA . THR A 1 131 ? 14.988 6.696 -20.997 1.00 32.06 131 THR A CA 1
ATOM 1063 C C . THR A 1 131 ? 13.713 7.025 -20.205 1.00 32.06 131 THR A C 1
ATOM 1065 O O . THR A 1 131 ? 12.740 6.295 -20.294 1.00 32.06 131 THR A O 1
ATOM 1068 N N . VAL A 1 132 ? 13.666 8.179 -19.530 1.00 44.97 132 VAL A N 1
ATOM 1069 C CA . VAL A 1 132 ? 12.425 9.003 -19.497 1.00 44.97 132 VAL A CA 1
ATOM 1070 C C . VAL A 1 132 ? 12.200 9.667 -20.889 1.00 44.97 132 VAL A C 1
ATOM 1072 O O . VAL A 1 132 ? 11.168 10.238 -21.214 1.00 44.97 132 VAL A O 1
ATOM 1075 N N . ARG A 1 133 ? 13.190 9.421 -21.764 1.00 31.09 133 ARG A N 1
ATOM 1076 C CA . ARG A 1 133 ? 13.475 9.671 -23.186 1.00 31.09 133 ARG A CA 1
ATOM 1077 C C . ARG A 1 133 ? 14.228 10.953 -23.474 1.00 31.09 133 ARG A C 1
ATOM 1079 O O . ARG A 1 133 ? 15.091 10.921 -24.343 1.00 31.09 133 ARG A O 1
ATOM 1086 N N . LYS A 1 134 ? 14.020 11.987 -22.675 1.00 36.62 134 LYS A N 1
ATOM 1087 C CA . LYS A 1 134 ? 14.769 13.248 -22.607 1.00 36.62 134 LYS A CA 1
ATOM 1088 C C . LYS A 1 134 ? 14.327 13.860 -21.272 1.00 36.62 134 LYS A C 1
ATOM 1090 O O . LYS A 1 134 ? 13.164 14.178 -21.191 1.00 36.62 134 LYS A O 1
ATOM 1095 N N . LEU A 1 135 ? 15.137 14.015 -20.226 1.00 42.44 135 LEU A N 1
ATOM 1096 C CA . LEU A 1 135 ? 14.743 14.810 -19.034 1.00 42.44 135 LEU A CA 1
ATOM 1097 C C . LEU A 1 135 ? 15.029 16.307 -19.304 1.00 42.44 135 LEU A C 1
ATOM 1099 O O . LEU A 1 135 ? 15.876 16.946 -18.704 1.00 42.44 135 LEU A O 1
ATOM 1103 N N . PHE A 1 136 ? 14.358 16.770 -20.361 1.00 41.59 136 PHE A N 1
ATOM 1104 C CA . PHE A 1 136 ? 14.194 18.072 -21.022 1.00 41.59 136 PHE A CA 1
ATOM 1105 C C . PHE A 1 136 ? 14.881 19.358 -20.475 1.00 41.59 136 PHE A C 1
ATOM 1107 O O . PHE A 1 136 ? 14.358 20.058 -19.618 1.00 41.59 136 PHE A O 1
ATOM 1114 N N . GLN A 1 137 ? 15.983 19.754 -21.134 1.00 38.66 137 GLN A N 1
ATOM 1115 C CA . GLN A 1 137 ? 16.263 21.064 -21.786 1.00 38.66 137 GLN A CA 1
ATOM 1116 C C . GLN A 1 137 ? 15.862 22.400 -21.113 1.00 38.66 137 GLN A C 1
ATOM 1118 O O . GLN A 1 137 ? 15.673 23.398 -21.809 1.00 38.66 137 GLN A O 1
ATOM 1123 N N . THR A 1 138 ? 15.805 22.487 -19.789 1.00 36.16 138 THR A N 1
ATOM 1124 C CA . THR A 1 138 ? 15.823 23.783 -19.089 1.00 36.16 138 THR A CA 1
ATOM 1125 C C . THR A 1 138 ? 16.835 23.747 -17.948 1.00 36.16 138 THR A C 1
ATOM 1127 O O . THR A 1 138 ? 16.978 22.698 -17.322 1.00 36.16 138 THR A O 1
ATOM 1130 N N . PRO A 1 139 ? 17.574 24.841 -17.675 1.00 35.16 139 PRO A N 1
ATOM 1131 C CA . PRO A 1 139 ? 18.562 24.845 -16.607 1.00 35.16 139 PRO A CA 1
ATOM 1132 C C . PRO A 1 139 ? 17.825 24.805 -15.268 1.00 35.16 139 PRO A C 1
ATOM 1134 O O . PRO A 1 139 ? 17.225 25.795 -14.846 1.00 35.16 139 PRO A O 1
ATOM 1137 N N . ILE A 1 140 ? 17.849 23.649 -14.611 1.00 43.66 140 ILE A N 1
ATOM 1138 C CA . ILE A 1 140 ? 17.452 23.524 -13.212 1.00 43.66 140 ILE A CA 1
ATOM 1139 C C . ILE A 1 140 ? 18.640 24.010 -12.373 1.00 43.66 140 ILE A C 1
ATOM 1141 O O . ILE A 1 140 ? 19.786 23.656 -12.629 1.00 43.66 140 ILE A O 1
ATOM 1145 N N . SER A 1 141 ? 18.362 24.881 -11.403 1.00 39.28 141 SER A N 1
ATOM 1146 C CA . SER A 1 141 ? 19.357 25.497 -10.518 1.00 39.28 141 SER A CA 1
ATOM 1147 C C . SER A 1 141 ? 20.220 24.446 -9.803 1.00 39.28 141 SER A C 1
ATOM 1149 O O . SER A 1 141 ? 19.707 23.632 -9.037 1.00 39.28 141 SER A O 1
ATOM 1151 N N . THR A 1 142 ? 21.534 24.499 -10.029 1.00 35.28 142 THR A N 1
ATOM 1152 C CA . THR A 1 142 ? 22.561 23.525 -9.614 1.00 35.28 142 THR A CA 1
ATOM 1153 C C . THR A 1 142 ? 23.053 23.699 -8.173 1.00 35.28 142 THR A C 1
ATOM 1155 O O . THR A 1 142 ? 24.215 23.455 -7.870 1.00 35.28 142 THR A O 1
ATOM 1158 N N . THR A 1 143 ? 22.204 24.129 -7.236 1.00 41.62 143 THR A N 1
ATOM 1159 C CA . THR A 1 143 ? 22.656 24.189 -5.832 1.00 41.62 143 THR A CA 1
ATOM 1160 C C . THR A 1 143 ? 22.664 22.782 -5.216 1.00 41.62 143 THR A C 1
ATOM 1162 O O . THR A 1 143 ? 21.600 22.163 -5.156 1.00 41.62 143 THR A O 1
ATOM 1165 N N . PRO A 1 144 ? 23.815 22.265 -4.730 1.00 42.09 144 PRO A N 1
ATOM 1166 C CA . PRO A 1 144 ? 23.902 20.935 -4.128 1.00 42.09 144 PRO A CA 1
ATOM 1167 C C . PRO A 1 144 ? 22.946 20.811 -2.939 1.00 42.09 144 PRO A C 1
ATOM 1169 O O . PRO A 1 144 ? 22.896 21.683 -2.064 1.00 42.09 144 PRO A O 1
ATOM 1172 N N . ILE A 1 145 ? 22.139 19.746 -2.911 1.00 51.78 145 ILE A N 1
ATOM 1173 C CA . ILE A 1 145 ? 21.057 19.601 -1.931 1.00 51.78 145 ILE A CA 1
ATOM 1174 C C . ILE A 1 145 ? 21.418 18.582 -0.847 1.00 51.78 145 ILE A C 1
ATOM 1176 O O . ILE A 1 145 ? 20.852 17.493 -0.774 1.00 51.78 145 ILE A O 1
ATOM 1180 N N . ASP A 1 146 ? 22.287 18.980 0.080 1.00 47.75 146 ASP A N 1
ATOM 1181 C CA . ASP A 1 146 ? 22.659 18.160 1.248 1.00 47.75 146 ASP A CA 1
ATOM 1182 C C . ASP A 1 146 ? 21.481 17.861 2.206 1.00 47.75 146 ASP A C 1
ATOM 1184 O O . ASP A 1 146 ? 21.575 16.995 3.070 1.00 47.75 146 ASP A O 1
ATOM 1188 N N . GLY A 1 147 ? 20.334 18.532 2.038 1.00 49.12 147 GLY A N 1
ATOM 1189 C CA . GLY A 1 147 ? 19.152 18.377 2.897 1.00 49.12 147 GLY A CA 1
ATOM 1190 C C . GLY A 1 147 ? 18.066 17.402 2.417 1.00 49.12 147 GLY A C 1
ATOM 1191 O O . GLY A 1 147 ? 17.178 17.104 3.207 1.00 49.12 147 GLY A O 1
ATOM 1192 N N . ILE A 1 148 ? 18.089 16.930 1.160 1.00 50.69 148 ILE A N 1
ATOM 1193 C CA . ILE A 1 148 ? 17.036 16.038 0.614 1.00 50.69 148 ILE A CA 1
ATOM 1194 C C . ILE A 1 148 ? 17.356 14.558 0.850 1.00 50.69 148 ILE A C 1
ATOM 1196 O O . ILE A 1 148 ? 16.439 13.773 1.039 1.00 50.69 148 ILE A O 1
ATOM 1200 N N . LYS A 1 149 ? 18.634 14.167 0.964 1.00 51.09 149 LYS A N 1
ATOM 1201 C CA . LYS A 1 149 ? 19.027 12.755 1.171 1.00 51.09 149 LYS A CA 1
ATOM 1202 C C . LYS A 1 149 ? 18.426 12.095 2.422 1.00 51.09 149 LYS A C 1
ATOM 1204 O O . LYS A 1 149 ? 18.373 10.876 2.493 1.00 51.09 149 LYS A O 1
ATOM 1209 N N . GLN A 1 150 ? 17.994 12.884 3.409 1.00 51.81 150 GLN A N 1
ATOM 1210 C CA . GLN A 1 150 ? 17.335 12.399 4.632 1.00 51.81 150 GLN A CA 1
ATOM 1211 C C . GLN A 1 150 ? 15.798 12.499 4.580 1.00 51.81 150 GLN A C 1
ATOM 1213 O O . GLN A 1 150 ? 15.122 12.173 5.552 1.00 51.81 150 GLN A O 1
ATOM 1218 N N . MET A 1 151 ? 15.235 13.006 3.482 1.00 57.47 151 MET A N 1
ATOM 1219 C CA . MET A 1 151 ? 13.814 13.291 3.305 1.00 57.47 151 MET A CA 1
ATOM 1220 C C . MET A 1 151 ? 13.363 12.590 2.031 1.00 57.47 151 MET A C 1
ATOM 1222 O O . MET A 1 151 ? 13.351 13.215 0.983 1.00 57.47 151 MET A O 1
ATOM 1226 N N . THR A 1 152 ? 13.055 11.301 2.109 1.00 60.47 152 THR A N 1
ATOM 1227 C CA . THR A 1 152 ? 12.723 10.513 0.920 1.00 60.47 152 THR A CA 1
ATOM 1228 C C . THR A 1 152 ? 11.266 10.073 0.973 1.00 60.47 152 THR A C 1
ATOM 1230 O O . THR A 1 152 ? 10.813 9.565 1.999 1.00 60.47 152 THR A O 1
ATOM 1233 N N . PHE A 1 153 ? 10.537 10.213 -0.139 1.00 62.84 153 PHE A N 1
ATOM 1234 C CA . PHE A 1 153 ? 9.239 9.537 -0.289 1.00 62.84 153 PHE A CA 1
ATOM 1235 C C . PHE A 1 153 ? 9.427 8.012 -0.418 1.00 62.84 153 PHE A C 1
ATOM 1237 O O . PHE A 1 153 ? 8.471 7.249 -0.259 1.00 62.84 153 PHE A O 1
ATOM 1244 N N . THR A 1 154 ? 10.658 7.559 -0.687 1.00 53.41 154 THR A N 1
ATOM 1245 C CA . THR A 1 154 ? 11.076 6.153 -0.630 1.00 53.41 154 THR A CA 1
ATOM 1246 C C . THR A 1 154 ? 11.335 5.707 0.810 1.00 53.41 154 THR A C 1
ATOM 1248 O O . THR A 1 154 ? 11.839 6.487 1.613 1.00 53.41 154 THR A O 1
ATOM 1251 N N . GLY A 1 155 ? 11.050 4.451 1.144 1.00 55.59 155 GLY A N 1
ATOM 1252 C CA . GLY A 1 155 ? 11.368 3.878 2.452 1.00 55.59 155 GLY A CA 1
ATOM 1253 C C . GLY A 1 155 ? 10.289 4.016 3.523 1.00 55.59 155 GLY A C 1
ATOM 1254 O O . GLY A 1 155 ? 10.582 3.836 4.702 1.00 55.59 155 GLY A O 1
ATOM 1255 N N . SER A 1 156 ? 9.061 4.388 3.148 1.00 70.56 156 SER A N 1
ATOM 1256 C CA . SER A 1 156 ? 8.014 4.753 4.105 1.00 70.56 156 SER A CA 1
ATOM 1257 C C . SER A 1 156 ? 6.657 4.106 3.798 1.00 70.56 156 SER A C 1
ATOM 1259 O O . SER A 1 156 ? 6.440 3.532 2.729 1.00 70.56 156 SER A O 1
ATOM 1261 N N . ILE A 1 157 ? 5.713 4.270 4.730 1.00 84.00 157 ILE A N 1
ATOM 1262 C CA . ILE A 1 157 ? 4.286 3.944 4.578 1.00 84.00 157 ILE A CA 1
ATOM 1263 C C . ILE A 1 157 ? 3.715 4.457 3.238 1.00 84.00 157 ILE A C 1
ATOM 1265 O O . ILE A 1 157 ? 2.860 3.804 2.642 1.00 84.00 157 ILE A O 1
ATOM 1269 N N . SER A 1 158 ? 4.193 5.602 2.733 1.00 81.00 158 SER A N 1
ATOM 1270 C CA . SER A 1 158 ? 3.745 6.176 1.457 1.00 81.00 158 SER A CA 1
ATOM 1271 C C . SER A 1 158 ? 4.042 5.255 0.276 1.00 81.00 158 SER A C 1
ATOM 1273 O O . SER A 1 158 ? 3.188 5.034 -0.582 1.00 81.00 158 SER A O 1
ATOM 1275 N N . GLN A 1 159 ? 5.249 4.691 0.257 1.00 81.50 159 GLN A N 1
ATOM 1276 C CA . GLN A 1 159 ? 5.721 3.811 -0.800 1.00 81.50 159 GLN A CA 1
ATOM 1277 C C . GLN A 1 159 ? 4.983 2.471 -0.765 1.00 81.50 159 GLN A C 1
ATOM 1279 O O . GLN A 1 159 ? 4.577 1.961 -1.806 1.00 81.50 159 GLN A O 1
ATOM 1284 N N . GLU A 1 160 ? 4.766 1.932 0.433 1.00 87.75 160 GLU A N 1
ATOM 1285 C CA . GLU A 1 160 ? 3.966 0.727 0.640 1.00 87.75 160 GLU A CA 1
ATOM 1286 C C . GLU A 1 160 ? 2.543 0.902 0.092 1.00 87.75 160 GLU A C 1
ATOM 1288 O O . GLU A 1 160 ? 2.082 0.057 -0.670 1.00 87.75 160 GLU A O 1
ATOM 1293 N N . ILE A 1 161 ? 1.853 2.002 0.416 1.00 87.81 161 ILE A N 1
ATOM 1294 C CA . ILE A 1 161 ? 0.500 2.277 -0.100 1.00 87.81 161 ILE A CA 1
ATOM 1295 C C . ILE A 1 161 ? 0.515 2.386 -1.624 1.00 87.81 161 ILE A C 1
ATOM 1297 O O . ILE A 1 161 ? -0.326 1.770 -2.277 1.00 87.81 161 ILE A O 1
ATOM 1301 N N . SER A 1 162 ? 1.463 3.144 -2.183 1.00 85.38 162 SER A N 1
ATOM 1302 C CA . SER A 1 162 ? 1.542 3.378 -3.625 1.00 85.38 162 SER A CA 1
ATOM 1303 C C . SER A 1 162 ? 1.764 2.085 -4.401 1.00 85.38 162 SER A C 1
ATOM 1305 O O . SER A 1 162 ? 0.923 1.719 -5.220 1.00 85.38 162 SER A O 1
ATOM 1307 N N . TRP A 1 163 ? 2.795 1.306 -4.056 1.00 86.06 163 TRP A N 1
ATOM 1308 C CA . TRP A 1 163 ? 3.043 0.032 -4.732 1.00 86.06 163 TRP A CA 1
ATOM 1309 C C . TRP A 1 163 ? 1.906 -0.965 -4.555 1.00 86.06 163 TRP A C 1
ATOM 1311 O O . TRP A 1 163 ? 1.596 -1.709 -5.482 1.00 86.06 163 TRP A O 1
ATOM 1321 N N . SER A 1 164 ? 1.272 -0.984 -3.383 1.00 89.12 164 SER A N 1
ATOM 1322 C CA . SER A 1 164 ? 0.140 -1.870 -3.113 1.00 89.12 164 SER A CA 1
ATOM 1323 C C . SER A 1 164 ? -1.079 -1.512 -3.955 1.00 89.12 164 SER A C 1
ATOM 1325 O O . SER A 1 164 ? -1.718 -2.407 -4.506 1.00 89.12 164 SER A O 1
ATOM 1327 N N . ARG A 1 165 ? -1.398 -0.216 -4.082 1.00 87.75 165 ARG A N 1
ATOM 1328 C CA . ARG A 1 165 ? -2.518 0.260 -4.905 1.00 87.75 165 ARG A CA 1
ATOM 1329 C C . ARG A 1 165 ? -2.252 0.041 -6.382 1.00 87.75 165 ARG A C 1
ATOM 1331 O O . ARG A 1 165 ? -3.118 -0.512 -7.055 1.00 87.75 165 ARG A O 1
ATOM 1338 N N . ASP A 1 166 ? -1.056 0.377 -6.856 1.00 84.44 166 ASP A N 1
ATOM 1339 C CA . ASP A 1 166 ? -0.644 0.061 -8.220 1.00 84.44 166 ASP A CA 1
ATOM 1340 C C . ASP A 1 166 ? -0.802 -1.436 -8.477 1.00 84.44 166 ASP A C 1
ATOM 1342 O O . ASP A 1 166 ? -1.408 -1.824 -9.469 1.00 84.44 166 ASP A O 1
ATOM 1346 N N . HIS A 1 167 ? -0.360 -2.297 -7.561 1.00 83.69 167 HIS A N 1
ATOM 1347 C CA . HIS A 1 167 ? -0.510 -3.741 -7.712 1.00 83.69 167 HIS A CA 1
ATOM 1348 C C . HIS A 1 167 ? -1.975 -4.193 -7.786 1.00 83.69 167 HIS A C 1
ATOM 1350 O O . HIS A 1 167 ? -2.326 -4.970 -8.669 1.00 83.69 167 HIS A O 1
ATOM 1356 N N . CYS A 1 168 ? -2.831 -3.703 -6.886 1.00 83.81 168 CYS A N 1
ATOM 1357 C CA . CYS A 1 168 ? -4.233 -4.121 -6.805 1.00 83.81 168 CYS A CA 1
ATOM 1358 C C . CYS A 1 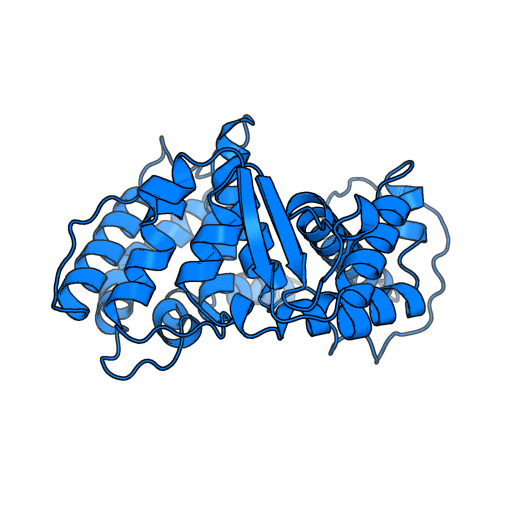168 ? -5.084 -3.599 -7.970 1.00 83.81 168 CYS A C 1
ATOM 1360 O O . CYS A 1 168 ? -5.999 -4.286 -8.416 1.00 83.81 168 CYS A O 1
ATOM 1362 N N . HIS A 1 169 ? -4.795 -2.394 -8.467 1.00 81.50 169 HIS A N 1
ATOM 1363 C CA . HIS A 1 169 ? -5.648 -1.702 -9.441 1.00 81.50 169 HIS A CA 1
ATOM 1364 C C . HIS A 1 169 ? -5.064 -1.680 -10.861 1.00 81.50 169 HIS A C 1
ATOM 1366 O O . HIS A 1 169 ? -5.785 -1.382 -11.814 1.00 81.50 169 HIS A O 1
ATOM 1372 N N . SER A 1 170 ? -3.803 -2.094 -11.058 1.00 69.44 170 SER A N 1
ATOM 1373 C CA . SER A 1 170 ? -3.200 -2.223 -12.400 1.00 69.44 170 SER A CA 1
ATOM 1374 C C . SER A 1 170 ? -3.800 -3.343 -13.251 1.00 69.44 170 SER A C 1
ATOM 1376 O O . SER A 1 170 ? -3.530 -3.389 -14.450 1.00 69.44 170 SER A O 1
ATOM 1378 N N . HIS A 1 171 ? -4.655 -4.210 -12.695 1.00 52.47 171 HIS A N 1
ATOM 1379 C CA . HIS A 1 171 ? -5.319 -5.285 -13.445 1.00 52.47 171 HIS A CA 1
ATOM 1380 C C . HIS A 1 171 ? -6.210 -4.799 -14.603 1.00 52.47 171 HIS A C 1
ATOM 1382 O O . HIS A 1 171 ? -6.559 -5.597 -15.469 1.00 52.47 171 HIS A O 1
ATOM 1388 N N . TYR A 1 172 ? -6.526 -3.501 -14.670 1.00 47.72 172 TYR A N 1
ATOM 1389 C CA . TYR A 1 172 ? -7.268 -2.895 -15.781 1.00 47.72 172 TYR A CA 1
ATOM 1390 C C . TYR A 1 172 ? -6.391 -2.370 -16.929 1.00 47.72 172 TYR A C 1
ATOM 1392 O O . TYR A 1 172 ? -6.926 -1.917 -17.938 1.00 47.72 172 TYR A O 1
ATOM 1400 N N . ASN A 1 173 ? -5.060 -2.464 -16.827 1.00 43.12 173 ASN A N 1
ATOM 1401 C CA . ASN A 1 173 ? -4.136 -2.080 -17.892 1.00 43.12 173 ASN A CA 1
ATOM 1402 C C . ASN A 1 173 ? -3.246 -3.261 -18.304 1.00 43.12 173 ASN A C 1
ATOM 1404 O O . ASN A 1 173 ? -2.825 -4.066 -17.482 1.00 43.12 173 ASN A O 1
ATOM 1408 N N . ALA A 1 174 ? -2.884 -3.330 -19.589 1.00 41.69 174 ALA A N 1
ATOM 1409 C CA . ALA A 1 174 ? -2.042 -4.371 -20.202 1.00 41.69 174 ALA A CA 1
ATOM 1410 C C . ALA A 1 174 ? -0.598 -4.482 -19.638 1.00 41.69 174 ALA A C 1
ATOM 1412 O O . ALA A 1 174 ? 0.248 -5.193 -20.191 1.00 41.69 174 ALA A O 1
ATOM 1413 N N . PHE A 1 175 ? -0.300 -3.795 -18.533 1.00 44.19 175 PHE A N 1
ATOM 1414 C CA . PHE A 1 175 ? 0.891 -3.979 -17.717 1.00 44.19 175 PHE A CA 1
ATOM 1415 C C . PHE A 1 175 ? 0.638 -5.106 -16.713 1.00 44.19 175 PHE A C 1
ATOM 1417 O O . PHE A 1 175 ? 0.422 -4.883 -15.529 1.00 44.19 175 PHE A O 1
ATOM 1424 N N . SER A 1 176 ? 0.690 -6.338 -17.218 1.00 55.12 176 SER A N 1
ATOM 1425 C CA . SER A 1 176 ? 0.892 -7.554 -16.423 1.00 55.12 176 SER A CA 1
ATOM 1426 C C . SER A 1 176 ? 1.839 -7.299 -15.245 1.00 55.12 176 SER A C 1
ATOM 1428 O O . SER A 1 176 ? 2.928 -6.746 -15.456 1.00 55.12 176 SER A O 1
ATOM 1430 N N . THR A 1 177 ? 1.462 -7.744 -14.051 1.00 75.00 177 THR A N 1
ATOM 1431 C CA . THR A 1 177 ? 2.279 -7.674 -12.842 1.00 75.00 177 THR A CA 1
ATOM 1432 C C . THR A 1 177 ? 3.686 -8.207 -13.122 1.00 75.00 177 THR A C 1
ATOM 1434 O O . THR A 1 177 ? 3.873 -9.365 -13.497 1.00 75.00 177 THR A O 1
ATOM 1437 N N . THR A 1 178 ? 4.691 -7.335 -13.036 1.00 81.56 178 THR A N 1
ATOM 1438 C CA . THR A 1 178 ? 6.080 -7.700 -13.351 1.00 81.56 178 THR A CA 1
ATOM 1439 C C . THR A 1 178 ? 6.791 -8.207 -12.107 1.00 81.56 178 THR A C 1
ATOM 1441 O O . THR A 1 178 ? 6.422 -7.840 -10.989 1.00 81.56 178 THR A O 1
ATOM 1444 N N . LEU A 1 179 ? 7.853 -8.994 -12.283 1.00 83.19 179 LEU A N 1
ATOM 1445 C CA . LEU A 1 179 ? 8.668 -9.426 -11.148 1.00 83.19 179 LEU A CA 1
ATOM 1446 C C . LEU A 1 179 ? 9.279 -8.236 -10.391 1.00 83.19 179 LEU A C 1
ATOM 1448 O O . LEU A 1 179 ? 9.319 -8.235 -9.162 1.00 83.19 179 LEU A O 1
ATOM 1452 N N . PHE A 1 180 ? 9.672 -7.186 -11.119 1.00 81.31 180 PHE A N 1
ATOM 1453 C CA . PHE A 1 180 ? 10.107 -5.921 -10.530 1.00 81.31 180 PHE A CA 1
ATOM 1454 C C . PHE A 1 180 ? 9.039 -5.319 -9.603 1.00 81.31 180 PHE A C 1
ATOM 1456 O O . PHE A 1 180 ? 9.352 -4.935 -8.481 1.00 81.31 180 PHE A O 1
ATOM 1463 N N . SER A 1 181 ? 7.770 -5.301 -10.022 1.00 80.88 181 SER A N 1
ATOM 1464 C CA . SER A 1 181 ? 6.659 -4.799 -9.200 1.00 80.88 181 SER A CA 1
ATOM 1465 C C . SER A 1 181 ? 6.483 -5.608 -7.907 1.00 80.88 181 SER A C 1
ATOM 1467 O O . SER A 1 181 ? 6.325 -5.018 -6.842 1.00 80.88 181 SER A O 1
ATOM 1469 N N . PHE A 1 182 ? 6.562 -6.945 -7.969 1.00 85.62 182 PHE A N 1
ATOM 1470 C CA . PHE A 1 182 ? 6.525 -7.794 -6.766 1.00 85.62 182 PHE A CA 1
ATOM 1471 C C . PHE A 1 182 ? 7.700 -7.524 -5.832 1.00 85.62 182 PHE A C 1
ATOM 1473 O O . PHE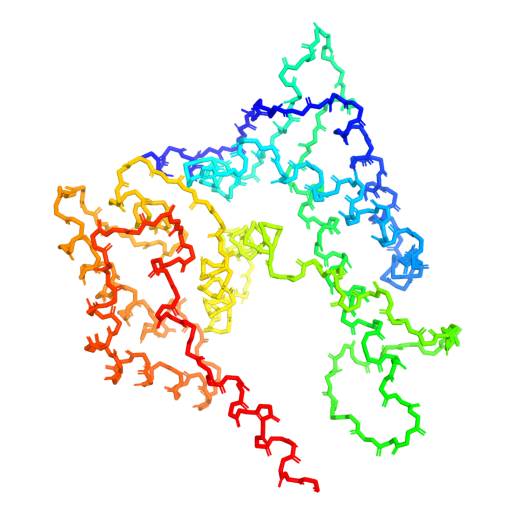 A 1 182 ? 7.523 -7.464 -4.617 1.00 85.62 182 PHE A O 1
ATOM 1480 N N . LYS A 1 183 ? 8.895 -7.340 -6.396 1.00 83.75 183 LYS A N 1
ATOM 1481 C CA . LYS A 1 183 ? 10.083 -7.011 -5.617 1.00 83.75 183 LYS A CA 1
ATOM 1482 C C . LYS A 1 183 ? 9.914 -5.684 -4.879 1.00 83.75 183 LYS A C 1
ATOM 1484 O O . LYS A 1 183 ? 10.144 -5.641 -3.676 1.00 83.75 183 LYS A O 1
ATOM 1489 N N . MET A 1 184 ? 9.480 -4.630 -5.571 1.00 82.75 184 MET A N 1
ATOM 1490 C CA . MET A 1 184 ? 9.248 -3.320 -4.950 1.00 82.75 184 MET A CA 1
ATOM 1491 C C . MET A 1 184 ? 8.201 -3.396 -3.834 1.00 82.75 184 MET A C 1
ATOM 1493 O O . MET A 1 184 ? 8.381 -2.787 -2.780 1.00 82.75 184 MET A O 1
ATOM 1497 N N . LEU A 1 185 ? 7.153 -4.200 -4.031 1.00 87.38 185 LEU A N 1
ATOM 1498 C CA . LEU A 1 185 ? 6.134 -4.445 -3.017 1.00 87.38 185 LEU A CA 1
ATOM 1499 C C . LEU A 1 185 ? 6.715 -5.148 -1.776 1.00 87.38 185 LEU A C 1
ATOM 1501 O O . LEU A 1 185 ? 6.559 -4.648 -0.665 1.00 87.38 185 LEU A O 1
ATOM 1505 N N . LEU A 1 186 ? 7.443 -6.256 -1.949 1.00 88.62 186 LEU A N 1
ATOM 1506 C CA . LEU A 1 186 ? 8.073 -6.986 -0.838 1.00 88.62 186 LEU A CA 1
ATOM 1507 C C . LEU A 1 186 ? 9.107 -6.132 -0.088 1.00 88.62 186 LEU A C 1
ATOM 1509 O O . LEU A 1 186 ? 9.135 -6.157 1.140 1.00 88.62 186 LEU A O 1
ATOM 1513 N N . MET A 1 187 ? 9.904 -5.333 -0.805 1.00 85.44 187 MET A N 1
ATOM 1514 C CA . MET A 1 187 ? 10.836 -4.378 -0.193 1.00 85.44 187 MET A CA 1
ATOM 1515 C C . MET A 1 187 ? 10.099 -3.321 0.636 1.00 85.44 187 MET A C 1
ATOM 1517 O O . MET A 1 187 ? 10.539 -2.987 1.733 1.00 85.44 187 MET A O 1
ATOM 1521 N N . SER A 1 188 ? 8.949 -2.830 0.160 1.00 87.31 188 SER A N 1
ATOM 1522 C CA . SER A 1 188 ? 8.140 -1.888 0.940 1.00 87.31 188 SER A CA 1
ATOM 1523 C C . SER A 1 188 ? 7.577 -2.521 2.218 1.00 87.31 188 SER A C 1
ATOM 1525 O O . SER A 1 188 ? 7.553 -1.874 3.263 1.00 87.31 188 SER A O 1
ATOM 1527 N N . PHE A 1 189 ? 7.217 -3.810 2.181 1.00 90.50 189 PHE A N 1
ATOM 1528 C CA . PHE A 1 189 ? 6.786 -4.544 3.373 1.00 90.50 189 PHE A CA 1
ATOM 1529 C C . PHE A 1 189 ? 7.918 -4.771 4.359 1.00 90.50 189 PHE A C 1
ATOM 1531 O O . PHE A 1 189 ? 7.690 -4.607 5.552 1.00 90.50 189 PHE A O 1
ATOM 1538 N N . ALA A 1 190 ? 9.128 -5.072 3.881 1.00 88.81 190 ALA A N 1
ATOM 1539 C CA . ALA A 1 190 ? 10.331 -5.210 4.706 1.00 88.81 190 ALA A CA 1
ATOM 1540 C C . ALA A 1 190 ? 10.697 -3.921 5.468 1.00 88.81 190 ALA A C 1
ATOM 1542 O O . ALA A 1 190 ? 11.398 -3.969 6.477 1.00 88.81 190 ALA A O 1
ATOM 1543 N N . GLN A 1 191 ? 10.189 -2.773 5.020 1.00 86.62 191 GLN A N 1
ATOM 1544 C CA . GLN A 1 191 ? 10.396 -1.463 5.642 1.00 86.62 191 GLN A CA 1
ATOM 1545 C C . GLN A 1 191 ? 9.152 -0.963 6.397 1.00 86.62 191 GLN A C 1
ATOM 1547 O O . GLN A 1 191 ? 9.170 0.121 6.981 1.00 86.62 191 GLN A O 1
ATOM 1552 N N . SER A 1 192 ? 8.063 -1.738 6.401 1.00 89.50 192 SER A N 1
ATOM 1553 C CA . SER A 1 192 ? 6.780 -1.310 6.951 1.00 89.50 192 SER A CA 1
ATOM 1554 C C . SER A 1 192 ? 6.791 -1.340 8.486 1.00 89.50 192 SER A C 1
ATOM 1556 O O . SER A 1 192 ? 6.998 -2.397 9.090 1.00 89.50 192 SER A O 1
ATOM 1558 N 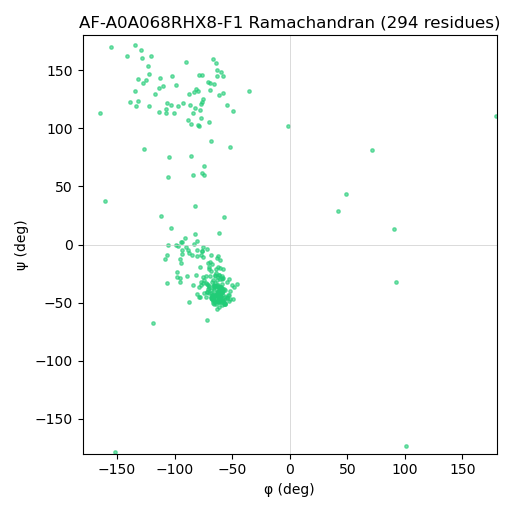N . PRO A 1 193 ? 6.507 -0.212 9.165 1.00 90.44 193 PRO A N 1
ATOM 1559 C CA . PRO A 1 193 ? 6.466 -0.158 10.625 1.00 90.44 193 PRO A CA 1
ATOM 1560 C C . PRO A 1 193 ? 5.148 -0.695 11.202 1.00 90.44 193 PRO A C 1
ATOM 1562 O O . PRO A 1 193 ? 4.931 -0.606 12.412 1.00 90.44 193 PRO A O 1
ATOM 1565 N N . ARG A 1 194 ? 4.234 -1.193 10.356 1.00 91.88 194 ARG A N 1
ATOM 1566 C CA . ARG A 1 194 ? 2.888 -1.595 10.771 1.00 91.88 194 ARG A CA 1
ATOM 1567 C C . ARG A 1 194 ? 2.916 -2.737 11.763 1.00 91.88 194 ARG A C 1
ATOM 1569 O O . ARG A 1 194 ? 3.723 -3.653 11.648 1.00 91.88 194 ARG A O 1
ATOM 1576 N N . GLN A 1 195 ? 1.968 -2.699 12.686 1.00 93.25 195 GLN A N 1
ATOM 1577 C CA . GLN A 1 195 ? 1.828 -3.657 13.771 1.00 93.25 195 GLN A CA 1
ATOM 1578 C C . GLN A 1 195 ? 0.439 -4.301 13.742 1.00 93.25 195 GLN A C 1
ATOM 1580 O O . GLN A 1 195 ? -0.546 -3.712 13.276 1.00 93.25 195 GLN A O 1
ATOM 1585 N N . CYS A 1 196 ? 0.347 -5.514 14.269 1.00 92.25 196 CYS A N 1
ATOM 1586 C CA . CYS A 1 196 ? -0.909 -6.188 14.577 1.00 92.25 196 CYS A CA 1
ATOM 1587 C C . CYS A 1 196 ? -0.780 -6.960 15.895 1.00 92.25 196 CYS A C 1
ATOM 1589 O O . CYS A 1 196 ? 0.323 -7.190 16.386 1.00 92.25 196 CYS A O 1
ATOM 1591 N N . MET A 1 197 ? -1.921 -7.311 16.494 1.00 90.31 197 MET A N 1
ATOM 1592 C CA . MET A 1 197 ? -1.949 -8.025 17.777 1.00 90.31 197 MET A CA 1
ATOM 1593 C C . MET A 1 197 ? -1.675 -9.522 17.614 1.00 90.31 197 MET A C 1
ATOM 1595 O O . MET A 1 197 ? -1.027 -10.118 18.467 1.00 90.31 197 MET A O 1
ATOM 1599 N N . ASP A 1 198 ? -2.172 -10.121 16.531 1.00 91.31 198 ASP A N 1
ATOM 1600 C CA . ASP A 1 198 ? -1.976 -11.533 16.216 1.00 91.31 198 ASP A CA 1
ATOM 1601 C C . ASP A 1 198 ? -0.902 -11.656 15.119 1.00 91.31 198 ASP A C 1
ATOM 1603 O O . ASP A 1 198 ? -1.088 -11.094 14.036 1.00 91.31 198 ASP A O 1
ATOM 1607 N N . PRO A 1 199 ? 0.226 -12.353 15.355 1.00 90.81 199 PRO A N 1
ATOM 1608 C CA . PRO A 1 199 ? 1.289 -12.502 14.363 1.00 90.81 199 PRO A CA 1
ATOM 1609 C C . PRO A 1 199 ? 0.807 -13.057 13.016 1.00 90.81 199 PRO A C 1
ATOM 1611 O O . PRO A 1 199 ? 1.327 -12.661 11.967 1.00 90.81 199 PRO A O 1
ATOM 1614 N N . VAL A 1 200 ? -0.216 -13.925 13.007 1.00 92.69 200 VAL A N 1
ATOM 1615 C CA . VAL A 1 200 ? -0.749 -14.482 11.750 1.00 92.69 200 VAL A CA 1
ATOM 1616 C C . VAL A 1 200 ? -1.299 -13.387 10.830 1.00 92.69 200 VAL A C 1
ATOM 1618 O O . VAL A 1 200 ? -1.285 -13.533 9.604 1.00 92.69 200 VAL A O 1
ATOM 1621 N N . ASP A 1 201 ? -1.736 -12.261 11.397 1.00 93.19 201 ASP A N 1
ATOM 1622 C CA . ASP A 1 201 ? -2.324 -11.156 10.651 1.00 93.19 201 ASP A CA 1
ATOM 1623 C C . ASP A 1 201 ? -1.289 -10.414 9.789 1.00 93.19 201 ASP A C 1
ATOM 1625 O O . ASP A 1 201 ? -1.673 -9.832 8.775 1.00 93.19 201 ASP A O 1
ATOM 1629 N N . TYR A 1 202 ? 0.017 -10.505 10.083 1.00 93.38 202 TYR A N 1
ATOM 1630 C CA . TYR A 1 202 ? 1.060 -9.997 9.176 1.00 93.38 202 TYR A CA 1
ATOM 1631 C C . TYR A 1 202 ? 1.033 -10.697 7.812 1.00 93.38 202 TYR A C 1
ATOM 1633 O O . TYR A 1 202 ? 1.382 -10.094 6.796 1.00 93.38 202 TYR A O 1
ATOM 1641 N N . VAL A 1 203 ? 0.605 -11.962 7.774 1.00 93.81 203 VAL A N 1
ATOM 1642 C CA . VAL A 1 203 ? 0.440 -12.726 6.534 1.00 93.81 203 VAL A CA 1
ATOM 1643 C C . VAL A 1 203 ? -0.949 -12.503 5.950 1.00 93.81 203 VAL A C 1
ATOM 1645 O O . VAL A 1 203 ? -1.069 -12.149 4.778 1.00 93.81 203 VAL A O 1
ATOM 1648 N N . TYR A 1 204 ? -2.011 -12.633 6.755 1.00 93.19 204 TYR A N 1
ATOM 1649 C CA . TYR A 1 204 ? -3.383 -12.422 6.267 1.00 93.19 204 TYR A CA 1
ATOM 1650 C C . TYR A 1 204 ? -3.637 -11.006 5.751 1.00 93.19 204 TYR A C 1
ATOM 1652 O O . TYR A 1 204 ? -4.487 -10.826 4.875 1.00 93.19 204 TYR A O 1
ATOM 1660 N N . GLY A 1 205 ? -2.886 -10.022 6.247 1.00 92.12 205 GLY A N 1
ATOM 1661 C CA . GLY A 1 205 ? -2.884 -8.661 5.737 1.00 92.12 205 GLY A CA 1
ATOM 1662 C C . GLY A 1 205 ? -2.603 -8.616 4.238 1.00 92.12 205 GLY A C 1
ATOM 1663 O O . GLY A 1 205 ? -3.326 -7.950 3.504 1.00 92.12 205 GLY A O 1
ATOM 1664 N N . VAL A 1 206 ? -1.610 -9.356 3.740 1.00 92.50 206 VAL A N 1
ATOM 1665 C CA . VAL A 1 206 ? -1.112 -9.175 2.362 1.00 92.50 206 VAL A CA 1
ATOM 1666 C C . VAL A 1 206 ? -1.730 -10.102 1.327 1.00 92.50 206 VAL A C 1
ATOM 1668 O O . VAL A 1 206 ? -1.607 -9.837 0.133 1.00 92.50 206 VAL A O 1
ATOM 1671 N N . LEU A 1 207 ? -2.396 -11.181 1.749 1.00 91.88 207 LEU A N 1
ATOM 1672 C CA . LEU A 1 207 ? -2.818 -12.261 0.846 1.00 91.88 207 LEU A CA 1
ATOM 1673 C C . LEU A 1 207 ? -3.609 -11.774 -0.367 1.00 91.88 207 LEU A C 1
ATOM 1675 O O . LEU A 1 207 ? -3.345 -12.205 -1.488 1.00 91.88 207 LEU A O 1
ATOM 1679 N N . ARG A 1 208 ? -4.551 -10.845 -0.160 1.00 89.25 208 ARG A N 1
ATOM 1680 C CA . ARG A 1 208 ? -5.402 -10.341 -1.244 1.00 89.25 208 ARG A CA 1
ATOM 1681 C C . ARG A 1 208 ? -4.656 -9.490 -2.261 1.00 89.25 208 ARG A C 1
ATOM 1683 O O . ARG A 1 208 ? -5.040 -9.521 -3.422 1.00 89.25 208 ARG A O 1
ATOM 1690 N N . ILE A 1 209 ? -3.564 -8.837 -1.870 1.00 88.50 209 ILE A N 1
ATOM 1691 C CA . ILE A 1 209 ? -2.715 -8.101 -2.815 1.00 88.50 209 ILE A CA 1
ATOM 1692 C C . ILE A 1 209 ? -2.005 -9.071 -3.745 1.00 88.50 209 ILE A C 1
ATOM 1694 O O . ILE A 1 209 ? -2.038 -8.901 -4.955 1.00 88.50 209 ILE A O 1
ATOM 1698 N N . PHE A 1 210 ? -1.446 -10.147 -3.192 1.00 88.38 210 P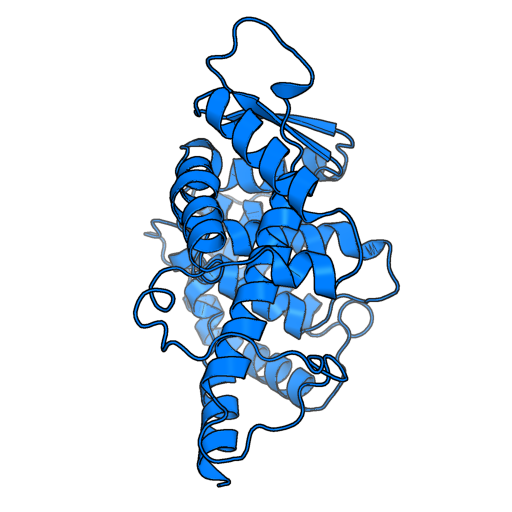HE A N 1
ATOM 1699 C CA . PHE A 1 210 ? -0.825 -11.204 -3.991 1.00 88.38 210 PHE A CA 1
ATOM 1700 C C . PHE A 1 210 ? -1.846 -12.124 -4.681 1.00 88.38 210 PHE A C 1
ATOM 1702 O O . PHE A 1 210 ? -1.445 -13.045 -5.389 1.00 88.38 210 PHE A O 1
ATOM 1709 N N . GLN A 1 211 ? -3.152 -11.921 -4.462 1.00 87.62 211 GLN A N 1
ATOM 1710 C CA . GLN A 1 211 ? -4.214 -12.836 -4.893 1.00 87.62 211 GLN A CA 1
ATOM 1711 C C . GLN A 1 211 ? -3.927 -14.299 -4.505 1.00 87.62 211 GLN A C 1
ATOM 1713 O O . GLN A 1 211 ? -4.078 -15.224 -5.310 1.00 87.62 211 GLN A O 1
ATOM 1718 N N . ILE A 1 212 ? -3.455 -14.491 -3.276 1.00 91.00 212 ILE A N 1
ATOM 1719 C CA . ILE A 1 212 ? -3.219 -15.796 -2.664 1.00 91.00 212 ILE A CA 1
ATOM 1720 C C . ILE A 1 212 ? -4.414 -16.112 -1.766 1.00 91.00 212 ILE A C 1
ATOM 1722 O O . ILE A 1 212 ? -4.882 -15.249 -1.024 1.00 91.00 212 ILE A O 1
ATOM 1726 N N . ASP A 1 213 ? -4.892 -17.352 -1.818 1.00 91.44 213 ASP A N 1
ATOM 1727 C CA . ASP A 1 213 ? -5.950 -17.838 -0.937 1.00 91.44 213 ASP A CA 1
ATOM 1728 C C . ASP A 1 213 ? -5.393 -18.907 0.006 1.00 91.44 213 ASP A C 1
ATOM 1730 O O . ASP A 1 213 ? -4.946 -19.971 -0.420 1.00 91.44 213 ASP A O 1
ATOM 1734 N N . ILE A 1 214 ? -5.372 -18.590 1.300 1.00 92.50 214 ILE A N 1
ATOM 1735 C CA . ILE A 1 214 ? -4.931 -19.485 2.369 1.00 92.50 214 ILE A CA 1
ATOM 1736 C C . ILE A 1 214 ? -6.000 -19.438 3.453 1.00 92.50 214 ILE A C 1
ATOM 1738 O O . ILE A 1 214 ? -6.306 -18.374 3.994 1.00 92.50 214 ILE A O 1
ATOM 1742 N N . SER A 1 215 ? -6.550 -20.598 3.810 1.00 92.75 215 SER A N 1
ATOM 1743 C CA . SER A 1 215 ? -7.530 -20.699 4.893 1.00 92.75 215 SER A CA 1
ATOM 1744 C C . SER A 1 215 ? -6.944 -20.219 6.225 1.00 92.75 215 SER A C 1
ATOM 1746 O O . SER A 1 215 ? -5.746 -20.381 6.476 1.00 92.75 215 SER A O 1
ATOM 1748 N N . ARG A 1 216 ? -7.783 -19.640 7.099 1.00 92.25 216 ARG A N 1
ATOM 1749 C CA . ARG A 1 216 ? -7.321 -19.144 8.405 1.00 92.25 216 ARG A CA 1
ATOM 1750 C C . ARG A 1 216 ? -6.761 -20.289 9.259 1.00 92.25 216 ARG A C 1
ATOM 1752 O O . ARG A 1 216 ? -7.430 -21.304 9.434 1.00 92.25 216 ARG A O 1
ATOM 1759 N N . LYS A 1 217 ? -5.555 -20.114 9.796 1.00 94.25 217 LYS A N 1
ATOM 1760 C CA . LYS A 1 217 ? -4.879 -21.045 10.710 1.00 94.25 217 LYS A CA 1
ATOM 1761 C C . LYS A 1 217 ? -4.403 -20.311 11.955 1.00 94.25 217 LYS A C 1
ATOM 1763 O O . LYS A 1 217 ? -4.293 -19.088 11.956 1.00 94.25 217 LYS A O 1
ATOM 1768 N N . THR A 1 218 ? -4.150 -21.080 13.009 1.00 92.31 218 THR A N 1
ATOM 1769 C CA . THR A 1 218 ? -3.735 -20.567 14.319 1.00 92.31 218 THR A CA 1
ATOM 1770 C C . THR A 1 218 ? -2.226 -20.565 14.510 1.00 92.31 218 THR A C 1
ATOM 1772 O O . THR A 1 218 ? -1.738 -19.748 15.276 1.00 92.31 218 THR A O 1
ATOM 1775 N N . ASP A 1 219 ? -1.492 -21.474 13.858 1.00 92.12 219 ASP A N 1
ATOM 1776 C CA . ASP A 1 219 ? -0.031 -21.530 13.951 1.00 92.12 219 ASP A CA 1
ATOM 1777 C C . ASP A 1 219 ? 0.604 -20.546 12.950 1.00 92.12 219 ASP A C 1
ATOM 1779 O O . ASP A 1 219 ? 0.508 -20.769 11.736 1.00 92.12 219 ASP A O 1
ATOM 1783 N N . PRO A 1 220 ? 1.282 -19.482 13.421 1.00 91.38 220 PRO A N 1
ATOM 1784 C CA . PRO A 1 220 ? 1.941 -18.518 12.547 1.00 91.38 220 PRO A CA 1
ATOM 1785 C C . PRO A 1 220 ? 3.001 -19.135 11.635 1.00 91.38 220 PRO A C 1
ATOM 1787 O O . PRO A 1 220 ? 3.136 -18.717 10.484 1.00 91.38 220 PRO A O 1
ATOM 1790 N N . ASN A 1 221 ? 3.712 -20.166 12.102 1.00 90.94 221 ASN A N 1
ATOM 1791 C CA . ASN A 1 221 ? 4.709 -20.842 11.282 1.00 90.94 221 ASN A CA 1
ATOM 1792 C C . ASN A 1 221 ? 4.043 -21.595 10.135 1.00 90.94 221 ASN A C 1
ATOM 1794 O O . ASN A 1 221 ? 4.499 -21.500 8.997 1.00 90.94 221 ASN A O 1
ATOM 1798 N N . GLU A 1 222 ? 2.949 -22.308 10.406 1.00 93.38 222 GLU A N 1
ATOM 1799 C CA . GLU A 1 222 ? 2.194 -23.014 9.370 1.00 93.38 222 GLU A CA 1
ATOM 1800 C C . GLU A 1 222 ? 1.648 -22.036 8.316 1.00 93.38 222 GLU A C 1
ATOM 1802 O O . GLU A 1 222 ? 1.795 -22.274 7.113 1.00 93.38 222 GLU A O 1
ATOM 1807 N N . VAL A 1 223 ? 1.086 -20.903 8.757 1.00 94.31 223 VAL A N 1
ATOM 1808 C CA . VAL A 1 223 ? 0.609 -19.825 7.874 1.00 94.31 223 VAL A CA 1
ATOM 1809 C C . VAL A 1 223 ? 1.743 -19.290 7.002 1.00 94.31 223 VAL A C 1
ATOM 1811 O O . VAL A 1 223 ? 1.586 -19.189 5.784 1.00 94.31 223 VAL A O 1
ATOM 1814 N N . TRP A 1 224 ? 2.900 -18.997 7.597 1.00 93.81 224 TRP A N 1
ATOM 1815 C CA . TRP A 1 224 ? 4.068 -18.511 6.869 1.00 93.81 224 TRP A CA 1
ATOM 1816 C C . TRP A 1 224 ? 4.579 -19.515 5.835 1.00 93.81 224 TRP A C 1
ATOM 1818 O O . TRP A 1 224 ? 4.824 -19.152 4.685 1.00 93.81 224 TRP A O 1
ATOM 1828 N N . GLN A 1 225 ? 4.702 -20.796 6.204 1.00 92.75 225 GLN A N 1
ATOM 1829 C CA . GLN A 1 225 ? 5.157 -21.837 5.277 1.00 92.75 225 GLN A CA 1
ATOM 1830 C C . GLN A 1 225 ? 4.249 -21.947 4.052 1.00 92.75 225 GLN A C 1
ATOM 1832 O O . GLN A 1 225 ? 4.740 -22.134 2.930 1.00 92.75 225 GLN A O 1
ATOM 1837 N N . LEU A 1 226 ? 2.935 -21.849 4.262 1.00 94.75 226 LEU A N 1
ATOM 1838 C CA . LEU A 1 226 ? 1.960 -21.852 3.179 1.00 94.75 226 LEU A CA 1
ATOM 1839 C C . LEU A 1 226 ? 2.082 -20.599 2.325 1.00 94.75 226 LEU A C 1
ATOM 1841 O O . LEU A 1 226 ? 2.195 -20.723 1.109 1.00 94.75 226 LEU A O 1
ATOM 1845 N N . PHE A 1 227 ? 2.165 -19.423 2.945 1.00 94.69 227 PHE A N 1
ATOM 1846 C CA . PHE A 1 227 ? 2.346 -18.165 2.229 1.00 94.69 227 PHE A CA 1
ATOM 1847 C C . PHE A 1 227 ? 3.585 -18.177 1.338 1.00 94.69 227 PHE A C 1
ATOM 1849 O O . PHE A 1 227 ? 3.465 -17.942 0.140 1.00 94.69 227 PHE A O 1
ATOM 1856 N N . VAL A 1 228 ? 4.755 -18.541 1.870 1.00 93.12 228 VAL A N 1
ATOM 1857 C CA . VAL A 1 228 ? 5.990 -18.643 1.076 1.00 93.12 228 VAL A CA 1
ATOM 1858 C C . VAL A 1 228 ? 5.824 -19.652 -0.062 1.00 93.12 228 VAL A C 1
ATOM 1860 O O . VAL A 1 228 ? 6.325 -19.445 -1.163 1.00 93.12 228 VAL A O 1
ATOM 1863 N N . THR A 1 229 ? 5.116 -20.757 0.173 1.00 93.38 229 THR A N 1
ATOM 1864 C CA . THR A 1 229 ? 4.880 -21.768 -0.865 1.00 93.38 229 THR A CA 1
ATOM 1865 C C . THR A 1 229 ? 4.005 -21.235 -1.996 1.00 93.38 229 THR A C 1
ATOM 1867 O O . THR A 1 229 ? 4.363 -21.423 -3.157 1.00 93.38 229 THR A O 1
ATOM 1870 N N . GLU A 1 230 ? 2.901 -20.563 -1.678 1.00 95.00 230 GLU A N 1
ATOM 1871 C CA . GLU A 1 230 ? 2.002 -19.979 -2.677 1.00 95.00 230 GLU A CA 1
ATOM 1872 C C . GLU A 1 230 ? 2.630 -18.776 -3.387 1.00 95.00 230 GLU A C 1
ATOM 1874 O O . GLU A 1 230 ? 2.509 -18.653 -4.604 1.00 95.00 230 GLU A O 1
ATOM 1879 N N . LEU A 1 231 ? 3.394 -17.945 -2.672 1.00 92.44 231 LEU A N 1
ATOM 1880 C CA . LEU A 1 231 ? 4.141 -16.839 -3.263 1.00 92.44 231 LEU A CA 1
ATOM 1881 C C . LEU A 1 231 ? 5.176 -17.343 -4.276 1.00 92.44 231 LEU A C 1
ATOM 1883 O O . LEU A 1 231 ? 5.247 -16.826 -5.383 1.00 92.44 231 LEU A O 1
ATOM 1887 N N . LEU A 1 232 ? 5.955 -18.378 -3.952 1.00 90.69 232 LEU A N 1
ATOM 1888 C CA . LEU A 1 232 ? 6.944 -18.925 -4.891 1.00 90.69 232 LEU A CA 1
ATOM 1889 C C . LEU A 1 232 ? 6.297 -19.559 -6.129 1.00 90.69 232 LEU A C 1
ATOM 1891 O O . LEU A 1 232 ? 6.850 -19.449 -7.225 1.00 90.69 232 LEU A O 1
ATOM 1895 N N . LYS A 1 233 ? 5.126 -20.195 -5.973 1.00 91.88 233 LYS A N 1
ATOM 1896 C CA . LYS A 1 233 ? 4.328 -20.668 -7.114 1.00 91.88 233 LYS A CA 1
ATOM 1897 C C . LYS A 1 233 ? 3.897 -19.495 -7.988 1.00 91.88 233 LYS A C 1
ATOM 1899 O O . LYS A 1 233 ? 4.137 -19.542 -9.187 1.00 91.88 233 LYS A O 1
ATOM 1904 N N . LEU A 1 234 ? 3.345 -18.440 -7.383 1.00 90.12 234 LEU A N 1
ATOM 1905 C CA . LEU A 1 234 ? 2.944 -17.217 -8.079 1.00 90.12 234 LEU A CA 1
ATOM 1906 C C . LEU A 1 234 ? 4.114 -16.601 -8.853 1.00 90.12 234 LEU A C 1
ATOM 1908 O O . LEU A 1 234 ? 3.988 -16.360 -10.044 1.00 90.12 234 LEU A O 1
ATOM 1912 N N . LEU A 1 235 ? 5.269 -16.400 -8.216 1.00 88.00 235 LEU A N 1
ATOM 1913 C CA . LEU A 1 235 ? 6.445 -15.804 -8.863 1.00 88.00 235 LEU A CA 1
ATOM 1914 C C . LEU A 1 235 ? 7.019 -16.663 -10.002 1.00 88.00 235 LEU A C 1
ATOM 1916 O O . LEU A 1 235 ? 7.740 -16.144 -10.852 1.00 88.00 235 LEU A O 1
ATOM 1920 N N . SER A 1 236 ? 6.721 -17.964 -10.015 1.00 87.94 236 SER A N 1
ATOM 1921 C CA . SER A 1 236 ? 7.144 -18.896 -11.068 1.00 87.94 236 SER A CA 1
ATOM 1922 C C . SER A 1 236 ? 6.100 -19.059 -12.181 1.00 87.94 236 SER A C 1
ATOM 1924 O O . SER A 1 236 ? 6.385 -19.700 -13.191 1.00 87.94 236 SER A O 1
ATOM 1926 N N . ASP A 1 237 ? 4.901 -18.504 -12.006 1.00 88.69 237 ASP A N 1
ATOM 1927 C CA . ASP A 1 237 ? 3.795 -18.600 -12.951 1.00 88.69 237 ASP A CA 1
ATOM 1928 C C . ASP A 1 237 ? 3.914 -17.504 -14.017 1.00 88.69 237 ASP A C 1
ATOM 1930 O O . ASP A 1 237 ? 3.616 -16.334 -13.777 1.00 88.69 237 ASP A O 1
ATOM 1934 N N . THR A 1 238 ? 4.345 -17.889 -15.218 1.00 86.94 238 THR A N 1
ATOM 1935 C CA . THR A 1 238 ? 4.531 -16.962 -16.342 1.00 86.94 238 THR A CA 1
ATOM 1936 C C . THR A 1 238 ? 3.229 -16.433 -16.939 1.00 86.94 238 THR A C 1
ATOM 1938 O O . THR A 1 238 ? 3.273 -15.460 -17.693 1.00 86.94 238 THR A O 1
ATOM 1941 N N . GLU A 1 239 ? 2.085 -17.058 -16.646 1.00 85.44 239 GLU A N 1
ATOM 1942 C CA . GLU A 1 239 ? 0.774 -16.551 -17.067 1.00 85.44 239 GLU A CA 1
ATOM 1943 C C . GLU A 1 239 ? 0.332 -15.388 -16.173 1.00 85.44 239 GLU A C 1
ATOM 1945 O O . GLU A 1 239 ? -0.307 -14.445 -16.643 1.00 85.44 239 GLU A O 1
ATOM 1950 N N . ARG A 1 240 ? 0.717 -15.423 -14.891 1.00 82.75 240 ARG A N 1
ATOM 1951 C CA . ARG A 1 240 ? 0.365 -14.397 -13.896 1.00 82.75 240 ARG A CA 1
ATOM 1952 C C . ARG A 1 240 ? 1.440 -13.330 -13.714 1.00 82.75 240 ARG A C 1
ATOM 1954 O O . ARG A 1 240 ? 1.110 -12.179 -13.429 1.00 82.75 240 ARG A O 1
ATOM 1961 N N . VAL A 1 241 ? 2.713 -13.690 -13.875 1.00 84.94 241 VAL A N 1
ATOM 1962 C CA . VAL A 1 241 ? 3.866 -12.808 -13.659 1.00 84.94 241 VAL A CA 1
ATOM 1963 C C . VAL A 1 241 ? 4.697 -12.721 -14.925 1.00 84.94 241 VAL A C 1
ATOM 1965 O O . VAL A 1 241 ? 5.268 -13.699 -15.406 1.00 84.94 241 VAL A O 1
ATOM 1968 N N . LYS A 1 242 ? 4.822 -11.509 -15.467 1.00 85.12 242 LYS A N 1
ATOM 1969 C CA . LYS A 1 242 ? 5.618 -11.297 -16.676 1.00 85.12 242 LYS A CA 1
ATOM 1970 C C . LYS A 1 242 ? 7.106 -11.300 -16.344 1.00 85.12 242 LYS A C 1
ATOM 1972 O O . LYS A 1 242 ? 7.616 -10.333 -15.780 1.00 85.12 242 LYS A O 1
ATOM 1977 N N . ILE A 1 243 ? 7.780 -12.365 -16.771 1.00 83.31 243 ILE A N 1
ATOM 1978 C CA . ILE A 1 243 ? 9.238 -12.518 -16.770 1.00 83.31 243 ILE A CA 1
ATOM 1979 C C . ILE A 1 243 ? 9.765 -11.951 -18.091 1.00 83.31 243 ILE A C 1
ATOM 1981 O O . ILE A 1 243 ? 9.537 -12.532 -19.155 1.00 83.31 243 ILE A O 1
ATOM 1985 N N . LYS A 1 244 ? 10.406 -10.782 -18.050 1.00 81.56 244 LYS A N 1
ATOM 1986 C CA . LYS A 1 244 ? 10.806 -10.047 -19.261 1.00 81.56 244 LYS A CA 1
ATOM 1987 C C . LYS A 1 244 ? 12.136 -10.517 -19.833 1.00 81.56 244 LYS A C 1
ATOM 1989 O O . LYS A 1 244 ? 12.307 -10.501 -21.050 1.00 81.56 244 LYS A O 1
ATOM 1994 N N . ASP A 1 245 ? 13.066 -10.905 -18.972 1.00 80.38 245 ASP A N 1
ATOM 1995 C CA . ASP A 1 245 ? 14.449 -11.176 -19.344 1.00 80.38 245 ASP A CA 1
ATOM 1996 C C . ASP A 1 245 ? 15.105 -12.221 -18.423 1.00 80.38 245 ASP A C 1
ATOM 1998 O O . ASP A 1 245 ? 14.484 -12.797 -17.524 1.00 80.38 245 ASP A O 1
ATOM 2002 N N . ASP A 1 246 ? 16.382 -12.505 -18.678 1.00 79.94 246 ASP A N 1
ATOM 2003 C CA . ASP A 1 246 ? 17.158 -13.462 -17.889 1.00 79.94 246 ASP A CA 1
ATOM 2004 C C . ASP A 1 246 ? 17.470 -12.955 -16.474 1.00 79.94 246 ASP A C 1
ATOM 2006 O O . ASP A 1 246 ? 17.745 -13.764 -15.583 1.00 79.94 246 ASP A O 1
ATOM 2010 N N . HIS A 1 247 ? 17.388 -11.641 -16.235 1.00 78.50 247 HIS A N 1
ATOM 2011 C CA . HIS A 1 247 ? 17.502 -11.087 -14.890 1.00 78.50 247 HIS A CA 1
ATOM 2012 C C . HIS A 1 247 ? 16.293 -11.495 -14.047 1.00 78.50 247 HIS A C 1
ATOM 2014 O O . HIS A 1 247 ? 16.478 -12.016 -12.944 1.00 78.50 247 HIS A O 1
ATOM 2020 N N . ASP A 1 248 ? 15.080 -11.376 -14.591 1.00 83.00 248 ASP A N 1
ATOM 2021 C CA . ASP A 1 248 ? 13.869 -11.829 -13.907 1.00 83.00 248 ASP A CA 1
ATOM 2022 C C . ASP A 1 248 ? 13.931 -13.336 -13.596 1.00 83.00 248 ASP A C 1
ATOM 2024 O O . ASP A 1 248 ? 13.682 -13.762 -12.464 1.00 83.00 248 ASP A O 1
ATOM 2028 N N . ARG A 1 249 ? 14.363 -14.164 -14.562 1.00 84.56 249 ARG A N 1
ATOM 2029 C CA . ARG A 1 249 ? 14.553 -15.612 -14.331 1.00 84.56 249 ARG A CA 1
ATOM 2030 C C . ARG A 1 249 ? 15.547 -15.889 -13.207 1.00 84.56 249 ARG A C 1
ATOM 2032 O O . ARG A 1 249 ? 15.323 -16.784 -12.391 1.00 84.56 249 ARG A O 1
ATOM 2039 N N . LYS A 1 250 ? 16.644 -15.128 -13.154 1.00 82.75 250 LYS A N 1
ATOM 2040 C CA . LYS A 1 250 ? 17.655 -15.264 -12.103 1.00 82.75 250 LYS A CA 1
ATOM 2041 C C . LYS A 1 250 ? 17.073 -14.923 -10.735 1.00 82.75 250 LYS A C 1
ATOM 2043 O O . LYS A 1 250 ? 17.305 -15.673 -9.794 1.00 82.75 250 LYS A O 1
ATOM 2048 N N . VAL A 1 251 ? 16.291 -13.851 -10.624 1.00 81.19 251 VAL A N 1
ATOM 2049 C CA . VAL A 1 251 ? 15.626 -13.471 -9.367 1.00 81.19 251 VAL A CA 1
ATOM 2050 C C . VAL A 1 251 ? 14.660 -14.569 -8.901 1.00 81.19 251 VAL A C 1
ATOM 2052 O O . VAL A 1 251 ? 14.725 -14.974 -7.741 1.00 81.19 251 VAL A O 1
ATOM 2055 N N . VAL A 1 252 ? 13.837 -15.135 -9.794 1.00 85.38 252 VAL A N 1
ATOM 2056 C CA . VAL A 1 252 ? 12.965 -16.283 -9.459 1.00 85.38 252 VAL A CA 1
ATOM 2057 C C . VAL A 1 252 ? 13.785 -17.495 -9.003 1.00 85.38 252 VAL A C 1
ATOM 2059 O O . VAL A 1 252 ? 13.462 -18.133 -8.000 1.00 85.38 252 VAL A O 1
ATOM 2062 N N . SER A 1 253 ? 14.885 -17.806 -9.697 1.00 84.44 253 SER A N 1
ATOM 2063 C CA . SER A 1 253 ? 15.794 -18.891 -9.311 1.00 84.44 253 SER A CA 1
ATOM 2064 C C . SER A 1 253 ? 16.414 -18.668 -7.930 1.00 84.44 253 SER A C 1
ATOM 2066 O O . SER A 1 253 ? 16.597 -19.633 -7.189 1.00 84.44 253 SER A O 1
ATOM 2068 N N . MET A 1 254 ? 16.733 -17.423 -7.569 1.00 81.19 254 MET A N 1
ATOM 2069 C CA . MET A 1 254 ? 17.275 -17.080 -6.253 1.00 81.19 254 MET A CA 1
ATOM 2070 C C . MET A 1 254 ? 16.242 -17.310 -5.155 1.00 81.19 254 MET A C 1
ATOM 2072 O O . MET A 1 254 ? 16.529 -18.056 -4.226 1.00 81.19 254 MET A O 1
ATOM 2076 N N . TYR A 1 255 ? 15.018 -16.795 -5.308 1.00 82.12 255 TYR A N 1
ATOM 2077 C CA . TYR A 1 255 ? 13.936 -17.055 -4.350 1.00 82.12 255 TYR A CA 1
ATOM 2078 C C . TYR A 1 255 ? 13.659 -18.557 -4.167 1.00 82.12 255 TYR A C 1
ATOM 2080 O O . TYR A 1 255 ? 13.433 -19.024 -3.050 1.00 82.12 255 TYR A O 1
ATOM 2088 N N . ASN A 1 256 ? 13.733 -19.339 -5.248 1.00 80.94 256 ASN A N 1
ATOM 2089 C CA . ASN A 1 256 ? 13.586 -20.793 -5.181 1.00 80.94 256 ASN A CA 1
ATOM 2090 C C . ASN A 1 256 ? 14.771 -21.493 -4.491 1.00 80.94 256 ASN A C 1
ATOM 2092 O O . ASN A 1 256 ? 14.563 -22.472 -3.772 1.00 80.94 256 ASN A O 1
ATOM 2096 N N . SER A 1 257 ? 15.995 -20.993 -4.676 1.00 80.06 257 SER A N 1
ATOM 2097 C CA . SER A 1 257 ? 17.211 -21.552 -4.063 1.00 80.06 257 SER A CA 1
ATOM 2098 C C . SER A 1 257 ? 17.295 -21.223 -2.569 1.00 80.06 257 SER A C 1
ATOM 2100 O O . SER A 1 257 ? 17.558 -22.107 -1.754 1.00 80.06 257 SER A O 1
ATOM 2102 N N . ASP A 1 258 ? 16.953 -19.988 -2.195 1.00 79.25 258 ASP A N 1
ATOM 2103 C CA . ASP A 1 258 ? 16.903 -19.503 -0.810 1.00 79.25 258 ASP A CA 1
ATOM 2104 C C . ASP A 1 258 ? 15.604 -19.865 -0.083 1.00 79.25 258 ASP A C 1
ATOM 2106 O O . ASP A 1 258 ? 15.382 -19.459 1.059 1.00 79.25 258 ASP A O 1
ATOM 2110 N N . ARG A 1 259 ? 14.758 -20.709 -0.687 1.00 78.00 259 ARG A N 1
ATOM 2111 C CA . ARG A 1 259 ? 13.490 -21.161 -0.099 1.00 78.00 259 ARG A CA 1
ATOM 2112 C C . ARG A 1 259 ? 13.654 -21.690 1.324 1.00 78.00 259 ARG A C 1
ATOM 2114 O O . ARG A 1 259 ? 12.753 -21.512 2.136 1.00 78.00 259 ARG A O 1
ATOM 2121 N N . ARG A 1 260 ? 14.771 -22.356 1.644 1.00 74.75 260 ARG A N 1
ATOM 2122 C CA . ARG A 1 260 ? 15.041 -22.822 3.018 1.00 74.75 260 ARG A CA 1
ATOM 2123 C C . ARG A 1 260 ? 15.254 -21.663 3.990 1.00 74.75 260 ARG A C 1
ATOM 2125 O O . ARG A 1 260 ? 14.687 -21.716 5.073 1.00 74.75 260 ARG A O 1
ATOM 2132 N N . SER A 1 261 ? 16.015 -20.647 3.588 1.00 78.75 261 SER A N 1
ATOM 2133 C CA . SER A 1 261 ? 16.272 -19.451 4.394 1.00 78.75 261 SER A CA 1
ATOM 2134 C C . SER A 1 261 ? 14.969 -18.691 4.643 1.00 78.75 261 SER A C 1
ATOM 2136 O O . SER A 1 261 ? 14.531 -18.588 5.782 1.00 78.75 261 SER A O 1
ATOM 2138 N N . ILE A 1 262 ? 14.247 -18.326 3.575 1.00 79.94 262 ILE A N 1
ATOM 2139 C CA . ILE A 1 262 ? 12.981 -17.569 3.643 1.00 79.94 262 ILE A CA 1
ATOM 2140 C C . ILE A 1 262 ? 11.944 -18.277 4.529 1.00 79.94 262 ILE A C 1
ATOM 2142 O O . ILE A 1 262 ? 11.229 -17.656 5.315 1.00 79.94 262 ILE A O 1
ATOM 2146 N N . ARG A 1 263 ? 11.872 -19.610 4.454 1.00 79.44 263 ARG A N 1
ATOM 2147 C CA . ARG A 1 263 ? 10.973 -20.404 5.300 1.00 79.44 263 ARG A CA 1
ATOM 2148 C C . ARG A 1 263 ? 11.343 -20.375 6.778 1.00 79.44 263 ARG A C 1
ATOM 2150 O O . ARG A 1 263 ? 10.450 -20.506 7.604 1.00 79.44 263 ARG A O 1
ATOM 2157 N N . GLN A 1 264 ? 12.615 -20.236 7.122 1.00 78.38 264 GLN A N 1
ATOM 2158 C CA . GLN A 1 264 ? 13.072 -20.187 8.513 1.00 78.38 264 GLN A CA 1
ATOM 2159 C C . GLN A 1 264 ? 12.981 -18.784 9.118 1.00 78.38 264 GLN A C 1
ATOM 2161 O O . GLN A 1 264 ? 13.156 -18.631 10.322 1.00 78.38 264 GLN A O 1
ATOM 2166 N N . CYS A 1 265 ? 12.688 -17.771 8.305 1.00 73.75 265 CYS A N 1
ATOM 2167 C CA . CYS A 1 265 ? 12.742 -16.385 8.733 1.00 73.75 265 CYS A CA 1
ATOM 2168 C C . CYS A 1 265 ? 11.576 -15.916 9.595 1.00 73.75 265 CYS A C 1
ATOM 2170 O O . CYS A 1 265 ? 11.667 -14.787 10.049 1.00 73.75 265 CYS A O 1
ATOM 2172 N N . TYR A 1 266 ? 10.524 -16.712 9.834 1.00 76.38 266 TYR A N 1
ATOM 2173 C CA . TYR A 1 266 ? 9.378 -16.268 10.633 1.00 76.38 266 TYR A CA 1
ATOM 2174 C C . TYR A 1 266 ? 9.675 -16.352 12.138 1.00 76.38 266 TYR A C 1
ATOM 2176 O O . TYR A 1 266 ? 9.644 -17.441 12.719 1.00 76.38 266 TYR A O 1
ATOM 2184 N N . PRO A 1 267 ? 9.959 -15.227 12.809 1.00 64.56 267 PRO A N 1
ATOM 2185 C CA . PRO A 1 267 ? 10.187 -15.202 14.241 1.00 64.56 267 PRO A CA 1
ATOM 2186 C C . PRO A 1 267 ? 8.830 -15.146 14.950 1.00 64.56 267 PRO A C 1
ATOM 2188 O O . PRO A 1 267 ? 8.012 -14.270 14.683 1.00 64.56 267 PRO A O 1
ATOM 2191 N N . LEU A 1 268 ? 8.606 -16.008 15.942 1.00 68.81 268 LEU A N 1
ATOM 2192 C CA . LEU A 1 268 ? 7.408 -15.933 16.798 1.00 68.81 268 LEU A CA 1
ATOM 2193 C C . LEU A 1 268 ? 7.319 -14.617 17.606 1.00 68.81 268 LEU A C 1
ATOM 2195 O O . LEU A 1 268 ? 6.296 -14.345 18.225 1.00 68.81 268 LEU A O 1
ATOM 2199 N N . THR A 1 269 ? 8.381 -13.803 17.613 1.00 79.69 269 THR A N 1
ATOM 2200 C CA . THR A 1 269 ? 8.522 -12.568 18.401 1.00 79.69 269 THR A CA 1
ATOM 2201 C C . THR A 1 269 ? 8.549 -11.289 17.554 1.00 79.69 269 THR A C 1
ATOM 2203 O O . THR A 1 269 ? 9.141 -10.297 17.982 1.00 79.69 269 THR A O 1
ATOM 2206 N N . VAL A 1 270 ? 7.970 -11.302 16.350 1.00 85.06 270 VAL A N 1
ATOM 2207 C CA . VAL A 1 270 ? 7.948 -10.121 15.466 1.00 85.06 270 VAL A CA 1
ATOM 2208 C C . VAL A 1 270 ? 7.134 -8.970 16.030 1.00 85.06 270 VAL A C 1
ATOM 2210 O O . VAL A 1 270 ? 6.029 -9.152 16.542 1.00 85.06 270 VAL A O 1
ATOM 2213 N N . LYS A 1 271 ? 7.672 -7.760 15.887 1.00 89.88 271 LYS A N 1
ATOM 2214 C CA . LYS A 1 271 ? 7.047 -6.522 16.368 1.00 89.88 271 LYS A CA 1
ATOM 2215 C C . LYS A 1 271 ? 6.298 -5.766 15.287 1.00 89.88 271 LYS A C 1
ATOM 2217 O O . LYS A 1 271 ? 5.450 -4.942 15.614 1.00 89.88 271 LYS A O 1
ATOM 2222 N N . ASN A 1 272 ? 6.663 -5.976 14.028 1.00 92.12 272 ASN A N 1
ATOM 2223 C CA . ASN A 1 272 ? 6.101 -5.259 12.897 1.00 92.12 272 ASN A CA 1
ATOM 2224 C C . ASN A 1 272 ? 6.228 -6.070 11.602 1.00 92.12 272 ASN A C 1
ATOM 2226 O O . ASN A 1 272 ? 6.916 -7.090 11.537 1.00 92.12 272 ASN A O 1
ATOM 2230 N N . MET A 1 273 ? 5.555 -5.574 10.571 1.00 91.56 273 MET A N 1
ATOM 2231 C CA . MET A 1 273 ? 5.543 -6.144 9.233 1.00 91.56 273 MET A CA 1
ATOM 2232 C C . MET A 1 273 ? 6.945 -6.177 8.607 1.00 91.56 273 MET A C 1
ATOM 2234 O O . MET A 1 273 ? 7.320 -7.188 8.019 1.00 91.56 273 MET A O 1
ATOM 2238 N N . GLY A 1 274 ? 7.754 -5.137 8.812 1.00 90.81 274 GLY A N 1
ATOM 2239 C CA . GLY A 1 274 ? 9.140 -5.074 8.350 1.00 90.81 274 GLY A CA 1
ATOM 2240 C C . GLY A 1 274 ? 9.980 -6.269 8.778 1.00 90.81 274 GLY A C 1
ATOM 2241 O O . GLY A 1 274 ? 10.597 -6.930 7.944 1.00 90.81 274 GLY A O 1
ATOM 2242 N N . GLU A 1 275 ? 9.931 -6.623 10.061 1.00 89.69 275 GLU A N 1
ATOM 2243 C CA . GLU A 1 275 ? 10.661 -7.775 10.597 1.00 89.69 275 GLU A CA 1
ATOM 2244 C C . GLU A 1 275 ? 10.237 -9.093 9.924 1.00 89.69 275 GLU A C 1
ATOM 2246 O O . GLU A 1 275 ? 11.100 -9.907 9.596 1.00 89.69 275 GLU A O 1
ATOM 2251 N N . VAL A 1 276 ? 8.941 -9.274 9.638 1.00 90.44 276 VAL A N 1
ATOM 2252 C CA . VAL A 1 276 ? 8.403 -10.470 8.960 1.00 90.44 276 VAL A CA 1
ATOM 2253 C C . VAL A 1 276 ? 8.918 -10.585 7.522 1.00 90.44 276 VAL A C 1
ATOM 2255 O O . VAL A 1 276 ? 9.348 -11.658 7.096 1.00 90.44 276 VAL A O 1
ATOM 2258 N N . TYR A 1 277 ? 8.885 -9.488 6.763 1.00 90.75 277 TYR A N 1
ATOM 2259 C CA . TYR A 1 277 ? 9.197 -9.500 5.328 1.00 90.75 277 TYR A CA 1
ATOM 2260 C C . TYR A 1 277 ? 10.660 -9.177 4.999 1.00 90.75 277 TYR A C 1
ATOM 2262 O O . TYR A 1 277 ? 11.057 -9.324 3.845 1.00 90.75 277 TYR A O 1
ATOM 2270 N N . SER A 1 278 ? 11.483 -8.823 5.991 1.00 86.75 278 SER A N 1
ATOM 2271 C CA . SER A 1 278 ? 12.919 -8.527 5.835 1.00 86.75 278 SER A CA 1
ATOM 2272 C C . SER A 1 278 ? 13.710 -9.625 5.116 1.00 86.75 278 SER A C 1
ATOM 2274 O O . SER A 1 278 ? 14.653 -9.345 4.387 1.00 86.75 278 SER A O 1
ATOM 2276 N N . CYS A 1 279 ? 13.289 -10.883 5.235 1.00 84.88 279 CYS A N 1
ATOM 2277 C CA . CYS A 1 279 ? 13.918 -12.012 4.551 1.00 84.88 279 CYS A CA 1
ATOM 2278 C C . CYS A 1 279 ? 13.759 -12.021 3.024 1.00 84.88 279 CYS A C 1
ATOM 2280 O O . CYS A 1 279 ? 14.484 -12.739 2.334 1.00 84.88 279 CYS A O 1
ATOM 2282 N N . PHE A 1 280 ? 12.812 -11.246 2.493 1.00 81.38 280 PHE A N 1
ATOM 2283 C CA . PHE A 1 280 ? 12.647 -11.047 1.057 1.00 81.38 280 PHE A CA 1
ATOM 2284 C C . PHE A 1 280 ? 13.493 -9.894 0.518 1.00 81.38 280 PHE A C 1
ATOM 2286 O O . PHE A 1 280 ? 13.569 -9.747 -0.709 1.00 81.38 280 PHE A O 1
ATOM 2293 N N . ASP A 1 281 ? 14.140 -9.119 1.396 1.00 73.25 281 ASP A N 1
ATOM 2294 C CA . ASP A 1 281 ? 15.117 -8.096 1.033 1.00 73.25 281 ASP A CA 1
ATOM 2295 C C . ASP A 1 281 ? 16.431 -8.764 0.613 1.00 73.25 281 ASP A C 1
ATOM 2297 O O . ASP A 1 281 ? 17.456 -8.761 1.291 1.00 73.25 281 ASP A O 1
ATOM 2301 N N . ILE A 1 282 ? 16.373 -9.459 -0.520 1.00 62.81 282 ILE A N 1
ATOM 2302 C CA . ILE A 1 282 ? 17.550 -10.060 -1.119 1.00 62.81 282 ILE A CA 1
ATOM 2303 C C . ILE A 1 282 ? 18.300 -8.925 -1.822 1.00 62.81 282 ILE A C 1
ATOM 2305 O O . ILE A 1 282 ? 17.813 -8.377 -2.821 1.00 62.81 282 ILE A O 1
ATOM 2309 N N . HIS A 1 283 ? 19.511 -8.630 -1.338 1.00 56.94 283 HIS A N 1
ATOM 2310 C CA . HIS A 1 283 ? 20.482 -7.633 -1.829 1.00 56.94 283 HIS A CA 1
ATOM 2311 C C . HIS A 1 283 ? 20.929 -7.799 -3.305 1.00 56.94 283 HIS A C 1
ATOM 2313 O O . HIS A 1 283 ? 21.982 -7.326 -3.721 1.00 56.94 283 HIS A O 1
ATOM 2319 N N . VAL A 1 284 ? 20.138 -8.444 -4.167 1.00 46.16 284 VAL A N 1
ATOM 2320 C CA . VAL A 1 284 ? 20.439 -8.654 -5.594 1.00 46.16 284 VAL A CA 1
ATOM 2321 C C . VAL A 1 284 ? 20.639 -7.334 -6.342 1.00 46.16 284 VAL A C 1
ATOM 2323 O O . VAL A 1 284 ? 21.382 -7.295 -7.320 1.00 46.16 284 VAL A O 1
ATOM 2326 N N . LEU A 1 285 ? 19.988 -6.249 -5.903 1.00 42.44 285 LEU A N 1
ATOM 2327 C CA . LEU A 1 285 ? 20.203 -4.935 -6.514 1.00 42.44 285 LEU A CA 1
ATOM 2328 C C . LEU A 1 285 ? 21.564 -4.355 -6.147 1.00 42.44 285 LEU A C 1
ATOM 2330 O O . LEU A 1 285 ? 22.172 -3.747 -7.019 1.00 42.44 285 LEU A O 1
ATOM 2334 N N . ASP A 1 286 ? 22.090 -4.613 -4.948 1.00 46.06 286 ASP A N 1
ATOM 2335 C CA . ASP A 1 286 ? 23.436 -4.159 -4.595 1.00 46.06 286 ASP A CA 1
ATOM 2336 C C . ASP A 1 286 ? 24.479 -4.809 -5.497 1.00 46.06 286 ASP A C 1
ATOM 2338 O O . ASP A 1 286 ? 25.413 -4.143 -5.918 1.00 46.06 286 ASP A O 1
ATOM 2342 N N . ASP A 1 287 ? 24.278 -6.062 -5.904 1.00 38.03 287 ASP A N 1
ATOM 2343 C CA . ASP A 1 287 ? 25.209 -6.766 -6.785 1.00 38.03 287 ASP A CA 1
ATOM 2344 C C . ASP A 1 287 ? 25.109 -6.297 -8.255 1.00 38.03 287 ASP A C 1
ATOM 2346 O O . ASP A 1 287 ? 26.099 -6.313 -8.986 1.00 38.03 287 ASP A O 1
ATOM 2350 N N . VAL A 1 288 ? 23.939 -5.813 -8.697 1.00 39.56 288 VAL A N 1
ATOM 2351 C CA . VAL A 1 288 ? 23.743 -5.194 -10.026 1.00 39.56 288 VAL A CA 1
ATOM 2352 C C . VAL A 1 288 ? 24.249 -3.751 -10.047 1.00 39.56 288 VAL A C 1
ATOM 2354 O O . VAL A 1 288 ? 24.985 -3.387 -10.961 1.00 39.56 288 VAL A O 1
ATOM 2357 N N . PHE A 1 289 ? 23.942 -2.947 -9.027 1.00 36.44 289 PHE A N 1
ATOM 2358 C CA . PHE A 1 289 ? 24.495 -1.600 -8.876 1.00 36.44 289 PHE A CA 1
ATOM 2359 C C . PHE A 1 289 ? 26.016 -1.636 -8.643 1.00 36.44 289 PHE A C 1
ATOM 2361 O O . PHE A 1 289 ? 26.728 -0.801 -9.197 1.00 36.44 289 PHE A O 1
ATOM 2368 N N . CYS A 1 290 ? 26.550 -2.631 -7.921 1.00 36.53 290 CYS A N 1
ATOM 2369 C CA . CYS A 1 290 ? 27.996 -2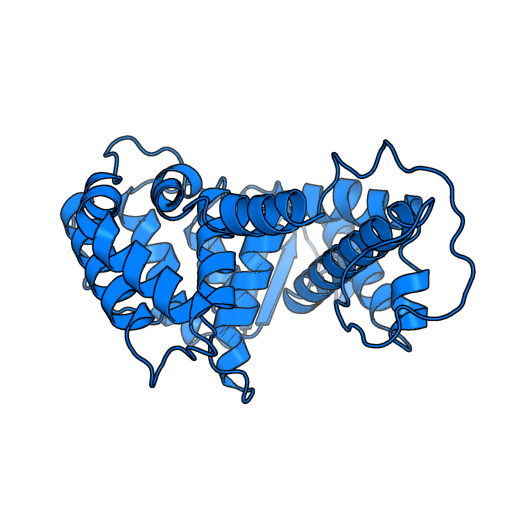.829 -7.763 1.00 36.53 290 CYS A CA 1
ATOM 2370 C C . CYS A 1 290 ? 28.665 -3.342 -9.042 1.00 36.53 290 CYS A C 1
ATOM 2372 O O . CYS A 1 290 ? 29.739 -2.861 -9.389 1.00 36.53 290 CYS A O 1
ATOM 2374 N N . LYS A 1 291 ? 28.057 -4.272 -9.792 1.00 32.72 291 LYS A N 1
ATOM 2375 C CA . LYS A 1 291 ? 28.622 -4.714 -11.083 1.00 32.72 291 LYS A CA 1
ATOM 2376 C C . LYS A 1 291 ? 28.593 -3.619 -12.143 1.00 32.72 291 LYS A C 1
ATOM 2378 O O . LYS A 1 291 ? 29.513 -3.554 -12.947 1.00 32.72 291 LYS A O 1
ATOM 2383 N N . LEU A 1 292 ? 27.600 -2.732 -12.110 1.00 33.91 292 LEU A N 1
ATOM 2384 C CA . LEU A 1 292 ? 27.573 -1.541 -12.960 1.00 33.91 292 LEU A CA 1
ATOM 2385 C C . LEU A 1 292 ? 28.586 -0.470 -12.512 1.00 33.91 292 LEU A C 1
ATOM 2387 O O . LEU A 1 292 ? 29.078 0.259 -13.366 1.00 33.91 292 LEU A O 1
ATOM 2391 N N . ARG A 1 293 ? 28.960 -0.413 -11.222 1.00 34.12 293 ARG A N 1
ATOM 2392 C CA . ARG A 1 293 ? 30.087 0.408 -10.723 1.00 34.12 293 ARG A CA 1
ATOM 2393 C C . ARG A 1 293 ? 31.470 -0.154 -11.058 1.00 34.12 293 ARG A C 1
ATOM 2395 O O . ARG A 1 293 ? 32.405 0.615 -11.186 1.00 34.12 293 ARG A O 1
ATOM 2402 N N . ASN A 1 294 ? 31.615 -1.474 -11.165 1.00 31.62 294 ASN A N 1
ATOM 2403 C CA . ASN A 1 294 ? 32.919 -2.130 -11.354 1.00 31.62 294 ASN A CA 1
ATOM 2404 C C . ASN A 1 294 ? 33.269 -2.404 -12.830 1.00 31.62 294 ASN A C 1
ATOM 2406 O O . ASN A 1 294 ? 34.293 -3.023 -13.112 1.00 31.62 294 ASN A O 1
ATOM 2410 N N . LEU A 1 295 ? 32.412 -1.987 -13.768 1.00 33.25 295 LEU A N 1
ATOM 2411 C CA . LEU A 1 295 ? 32.645 -2.051 -15.218 1.00 33.25 295 LEU A CA 1
ATOM 2412 C C . LEU A 1 295 ? 33.024 -0.682 -15.821 1.00 33.25 295 LEU A C 1
ATOM 2414 O O . LEU A 1 295 ? 32.996 -0.529 -17.044 1.00 33.25 295 LEU A O 1
ATOM 2418 N N . SER A 1 296 ? 33.374 0.295 -14.977 1.00 32.28 296 SER A N 1
ATOM 2419 C CA . SER A 1 296 ? 33.926 1.604 -15.354 1.00 32.28 296 SER A CA 1
ATOM 2420 C C . SER A 1 296 ? 35.392 1.720 -14.971 1.00 32.28 296 SER A C 1
ATOM 2422 O O . SER A 1 296 ? 35.675 1.485 -13.774 1.00 32.28 296 SER A O 1
#

Sequence (296 aa):
MGDIYACCYLCYAMVDCKSELISRIKSMARGMLRGSLDTRLSRWTKYFYKEAHQAIVNTFLQCSWWKRVWTWQEAVLPLEVLSIAETLTELSDSDLLSINDLHELIFEGMFAELAIYDTLSDEDGRLFKVTVRKLFQTPISTTPIDGIKQMTFTGSISQEISWSRDHCHSHYNAFSTTLFSFKMLLMSFAQSPRQCMDPVDYVYGVLRIFQIDISRKTDPNEVWQLFVTELLKLLSDTERVKIKDDHDRKVVSMYNSDRRSIRQCYPLTVKNMGEVYSCFDIHVLDDVFCKLRNLS

Solvent-accessible surface area (backbone atoms only — not comparable to full-atom values): 17085 Å² total; per-residue (Å²): 111,56,71,60,31,58,72,28,64,71,41,79,41,74,33,72,45,62,50,69,56,39,37,49,52,46,53,51,23,63,62,48,71,55,74,55,71,68,58,34,53,70,60,62,38,75,67,48,47,49,45,51,44,62,69,43,50,46,54,59,58,66,21,68,51,63,38,29,41,67,48,48,37,58,63,32,44,20,77,36,29,38,37,32,31,65,79,61,89,75,93,52,80,66,44,51,26,45,48,64,50,51,39,51,44,49,50,53,50,41,53,45,52,55,55,52,57,57,66,73,62,72,85,80,78,87,80,84,87,76,73,85,77,62,97,66,97,65,91,72,82,85,72,85,64,87,74,47,86,83,61,60,61,64,82,37,70,64,38,34,49,40,46,43,29,50,60,56,60,36,80,84,46,97,62,60,52,34,57,67,57,55,49,55,40,42,43,29,37,29,53,25,79,26,30,70,91,52,76,48,44,65,54,62,47,48,28,64,66,74,69,52,90,75,81,93,69,87,52,48,66,61,50,47,49,49,49,56,51,53,49,54,51,49,68,68,30,66,90,68,22,47,68,86,50,72,66,46,52,48,53,48,50,45,56,63,68,42,42,66,57,52,62,66,47,70,61,98,79,63,77,26,38,12,64,59,32,39,67,67,61,63,66,62,59,58,56,50,58,46,52,64,58,70,76,108

Secondary structure (DSSP, 8-state):
-HHHHHT-SEEEEEESS-HHHHHHHHHHHHHHTSS-HHHHHHT--HHHHHIIIIIIIHHHHTSGGGGBHHHHHHHHSSSEEEEEETT-SS--GGG-EEHHHHHHHHHHHHHHHHHHHHHTT-SSS------SS---SS-------TTTTT--SSSSHHHHHHHHHHHHHGGGSS---BHHHHHHHHHHHHT---B-SSTTHHHHTTTTTTT------S-HHHHHHHHHHHHHHHHH-TTTSB--SHHHHHHHHHHHHTHHHHHHT--TT--SHHHHHGGG--THHHHHHHHHHTT-

pLDDT: mean 78.44, std 18.58, range [31.09, 96.94]

Foldseek 3Di:
DLVVLLPAQEAEAAWQDDLVLLLVLLVLLVVLPDDDLVVNLVVPDVVSLCCNQPVRLVRRCPTPCNQALQSLSVLANHNWYWYAYPPDPDDDPSSTHISVSLLSSLVSSQVSVVLVVVLQPPPPDDDDDPPCPDSDDDDDDRDDCPPCVVGHSPLESSQLRNLLNCLNPVPVDPPQAALVSVLSNLVSLLSRSHFDPQLLSLLVSCCVSLVHDDDDDRDSLVSQLSSLVRSLVQLVDCVRYPDPDVVSVVLSVVSVVCVVVLSVQDDPPDGGSSSNSNSSPDCVVVVVVVVVVVVD

Organism: NCBI:txid1263082